Protein AF-0000000073371532 (afdb_homodimer)

Nearest PDB structures (foldseek):
  4cyd-assembly2_A  TM=8.276E-01  e=2.775E-12  Corynebacterium glutamicum
  4ev0-assembly1_A  TM=6.143E-01  e=1.678E-12  Thermus thermophilus HB8
  4qxk-assembly1_A  TM=8.025E-01  e=2.985E-09  Homo sapiens
  5w5b-assembly1_A  TM=6.968E-01  e=8.696E-09  Mycobacterium tuberculosis CDC1551
  7wm2-assembly1_B  TM=7.584E-01  e=8.910E-08  Arabidopsis thaliana

InterPro domains:
  IPR000595 Cyclic nucleotide-binding domain [PF00027] (31-115)
  IPR000595 Cyclic nucleotide-binding domain [PS50042] (9-112)
  IPR014710 RmlC-like jelly roll fold [G3DSA:2.60.120.10] (6-141)
  IPR018490 Cyclic nucleotide-binding domain superfamily [SSF51206] (16-142)

Sequence (374 aa):
MDISLILDHIYQLPEQSKKDLLLTINLITRPKGNIILKAGKVESSIYFIKKGIVRAYIDDDNNDVTFWFGKEGETIISMKSYVENQNGYENIELLEECELYELKTADLERLFNSDIHIANWGRKFAEKELIKTEERLISKLFKNASERYIDLLKNNPELIKRIQLGHIASYLGITQVSLSRIRAELKMDISLILDHIYQLPEQSKKDLLLTINLITRPKGNIILKAGKVESSIYFIKKGIVRAYIDDDNNDVTFWFGKEGETIISMKSYVENQNGYENIELLEECELYELKTADLERLFNSDIHIANWGRKFAEKELIKTEERLISKLFKNASERYIDLLKNNPELIKRIQLGHIASYLGITQVSLSRIRAELK

Solvent-accessible surface area (backbone atoms only — not comparable to full-atom values): 19335 Å² total; per-residue (Å²): 77,58,66,66,55,44,50,43,73,52,35,81,57,59,69,66,59,44,51,58,54,54,72,57,49,42,82,45,75,48,55,53,68,41,63,81,39,53,49,71,36,67,54,63,52,34,33,35,27,30,35,42,38,35,38,32,30,31,85,45,100,86,47,65,42,30,77,47,73,42,41,56,61,34,76,48,69,49,61,45,11,70,70,65,70,32,55,23,73,42,32,30,31,25,76,28,61,25,34,32,38,36,33,46,48,69,60,49,54,55,41,31,75,74,31,47,63,49,10,41,32,51,20,40,42,31,38,52,52,27,50,55,51,46,51,51,38,50,44,66,74,71,42,51,51,66,56,48,49,51,49,41,52,73,75,39,46,66,54,65,76,72,45,58,61,60,57,52,13,27,48,50,71,46,50,51,67,56,46,52,49,52,56,57,66,74,99,78,57,66,68,56,45,48,42,73,51,36,80,57,58,70,66,58,43,51,59,54,52,71,56,50,43,82,47,74,48,54,53,69,40,63,82,39,52,49,70,36,68,54,62,53,35,32,36,27,31,36,42,38,35,38,34,30,32,85,44,100,85,48,65,43,29,76,47,76,39,42,58,63,32,76,49,68,47,62,45,11,72,70,67,71,32,56,22,72,42,30,31,32,25,75,28,60,27,35,31,39,37,34,44,48,68,59,51,53,55,41,32,75,74,32,45,63,49,11,40,32,50,20,40,42,31,39,51,52,30,50,54,49,47,50,51,39,50,44,67,74,72,42,52,51,66,56,50,48,51,49,40,54,72,77,40,48,67,53,64,75,71,45,57,60,61,56,52,13,27,48,51,71,47,50,51,67,57,46,52,49,52,56,56,67,74,99

Radius of gyration: 21.38 Å; Cα contacts (8 Å, |Δi|>4): 687; chains: 2; bounding box: 55×50×41 Å

Foldseek 3Di:
DDPQVLLVVLPDFDPVLSVLQVVQKDKDKDFAFDFPADFQDQDFKKKAWQAAKKWKWADDPVGIATADMDGHSDMGDQCCNLPPVGGGRITMGTRGTTIIIIGGSVSLVVSLVPPVRSVVSVVSVVVVVVVVVVVSVVCVVPHALLRVVVVCCVPPVVCVVRDDLQNSCSNSVHGSVVVVVSVVVVD/DDPQVLLVVLPNFDPVLSVLQVVQKDKDKDFAFDFPADFFDQDFKKKAWQAAKKWKWADDPVGIATADMDGHSDMGDQPCNLPPVGGGRITMGTRGTTIIIIGGSVSLVVSLVPPVRSVVSVVSVVVVVVVVVVVSVVCVVPHALLRVVVVCCVPPVVCVVRDDLQNSCSNSVHGSVVVVVSVVVVD

Structure (mmCIF, N/CA/C/O backbone):
data_AF-0000000073371532-model_v1
#
loop_
_entity.id
_entity.type
_entity.pdbx_description
1 polymer 'Cyclic nucleotide-binding protein'
#
loop_
_atom_site.group_PDB
_atom_site.id
_atom_site.type_symbol
_atom_site.label_atom_id
_atom_site.label_alt_id
_atom_site.label_comp_id
_atom_site.label_asym_id
_atom_site.label_entity_id
_atom_site.label_seq_id
_atom_site.pdbx_PDB_ins_code
_atom_site.Cartn_x
_atom_site.Cartn_y
_atom_site.Cartn_z
_atom_site.occupancy
_atom_site.B_iso_or_equiv
_atom_site.auth_seq_id
_atom_site.auth_comp_id
_atom_site.auth_asym_id
_atom_site.auth_atom_id
_atom_site.pdbx_PDB_model_num
ATOM 1 N N . MET A 1 1 ? -7.191 21.844 6.441 1 93.69 1 MET A N 1
ATOM 2 C CA . MET A 1 1 ? -8.125 21.25 5.5 1 93.69 1 MET A CA 1
ATOM 3 C C . MET A 1 1 ? -9.367 20.734 6.223 1 93.69 1 MET A C 1
ATOM 5 O O . MET A 1 1 ? -9.266 20.125 7.285 1 93.69 1 MET A O 1
ATOM 9 N N . ASP A 1 2 ? -10.477 20.969 5.609 1 97.5 2 ASP A N 1
ATOM 10 C CA . ASP A 1 2 ? -11.75 20.578 6.219 1 97.5 2 ASP A CA 1
ATOM 11 C C . ASP A 1 2 ? -11.961 19.078 6.152 1 97.5 2 ASP A C 1
ATOM 13 O O . ASP A 1 2 ? -11.727 18.453 5.113 1 97.5 2 ASP A O 1
ATOM 17 N N . ILE A 1 3 ? -12.453 18.531 7.301 1 98.12 3 ILE A N 1
ATOM 18 C CA . ILE A 1 3 ? -12.57 17.094 7.43 1 98.12 3 ILE A CA 1
ATOM 19 C C . ILE A 1 3 ? -13.578 16.562 6.402 1 98.12 3 ILE A C 1
ATOM 21 O O . ILE A 1 3 ? -13.383 15.484 5.828 1 98.12 3 ILE A O 1
ATOM 25 N N . SER A 1 4 ? -14.602 17.266 6.148 1 97.62 4 SER A N 1
ATOM 26 C CA . SER A 1 4 ? -15.594 16.844 5.164 1 97.62 4 SER A CA 1
ATOM 27 C C . SER A 1 4 ? -14.969 16.703 3.779 1 97.62 4 SER A C 1
ATOM 29 O O . SER A 1 4 ? -15.266 15.758 3.051 1 97.62 4 SER A O 1
ATOM 31 N N . LEU A 1 5 ? -14.133 17.641 3.49 1 97.56 5 LEU A N 1
ATOM 32 C CA . LEU A 1 5 ? -13.445 17.609 2.205 1 97.56 5 LEU A CA 1
ATOM 33 C C . LEU A 1 5 ? -12.484 16.422 2.129 1 97.56 5 LEU A C 1
ATOM 35 O O . LEU A 1 5 ? -12.391 15.766 1.094 1 97.56 5 LEU A O 1
ATOM 39 N N . ILE A 1 6 ? -11.789 16.156 3.197 1 98.19 6 ILE A N 1
ATOM 40 C CA . ILE A 1 6 ? -10.852 15.031 3.254 1 98.19 6 ILE A CA 1
ATOM 41 C C . ILE A 1 6 ? -11.609 13.727 3.018 1 98.19 6 ILE A C 1
ATOM 43 O O . ILE A 1 6 ? -11.203 12.906 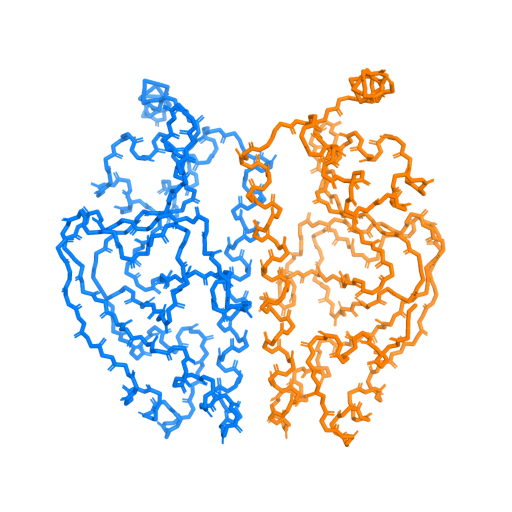2.186 1 98.19 6 ILE A O 1
ATOM 47 N N . LEU A 1 7 ? -12.734 13.555 3.736 1 98.31 7 LEU A N 1
ATOM 48 C CA . LEU A 1 7 ? -13.523 12.336 3.623 1 98.31 7 LEU A CA 1
ATOM 49 C C . LEU A 1 7 ? -14.07 12.172 2.209 1 98.31 7 LEU A C 1
ATOM 51 O O . LEU A 1 7 ? -14.016 11.07 1.644 1 98.31 7 LEU A O 1
ATOM 55 N N . ASP A 1 8 ? -14.492 13.297 1.591 1 97.75 8 ASP A N 1
ATOM 56 C CA . ASP A 1 8 ? -15.102 13.258 0.263 1 97.75 8 ASP A CA 1
ATOM 57 C C . ASP A 1 8 ? -14.055 12.961 -0.808 1 97.75 8 ASP A C 1
ATOM 59 O O . ASP A 1 8 ? -14.367 12.359 -1.838 1 97.75 8 ASP A O 1
ATOM 63 N N . HIS A 1 9 ? -12.836 13.43 -0.566 1 97.19 9 HIS A N 1
ATOM 64 C CA . HIS A 1 9 ? -11.75 13.164 -1.507 1 97.19 9 HIS A CA 1
ATOM 65 C C . HIS A 1 9 ? -11.422 11.68 -1.559 1 97.19 9 HIS A C 1
ATOM 67 O O . HIS A 1 9 ? -10.945 11.18 -2.58 1 97.19 9 HIS A O 1
ATOM 73 N N . ILE A 1 10 ? -11.672 10.977 -0.451 1 97.69 10 ILE A N 1
ATOM 74 C CA . ILE A 1 10 ? -11.438 9.539 -0.402 1 97.69 10 ILE A CA 1
ATOM 75 C C . ILE A 1 10 ? -12.578 8.805 -1.113 1 97.69 10 ILE A C 1
ATOM 77 O O . ILE A 1 10 ? -12.336 8 -2.014 1 97.69 10 ILE A O 1
ATOM 81 N N . TYR A 1 11 ? -13.695 9.148 -0.759 1 97.94 11 TYR A N 1
ATOM 82 C CA . TYR A 1 11 ? -14.898 8.539 -1.306 1 97.94 11 TYR A CA 1
ATOM 83 C C . TYR A 1 11 ? -16.141 9.312 -0.893 1 97.94 11 TYR A C 1
ATOM 85 O O . TYR A 1 11 ? -16.297 9.672 0.277 1 97.94 11 TYR A O 1
ATOM 93 N N . GLN A 1 12 ? -17.031 9.586 -1.824 1 98 12 GLN A N 1
ATOM 94 C CA . GLN A 1 12 ? -18.266 10.32 -1.524 1 98 12 GLN A CA 1
ATOM 95 C C . GLN A 1 12 ? -19.234 9.469 -0.727 1 98 12 GLN A C 1
ATOM 97 O O . GLN A 1 12 ? -19.609 8.375 -1.162 1 98 12 GLN A O 1
ATOM 102 N N . LEU A 1 13 ? -19.656 9.992 0.379 1 98.38 13 LEU A N 1
ATOM 103 C CA . LEU A 1 13 ? -20.578 9.289 1.26 1 98.38 13 LEU A CA 1
ATOM 104 C C . LEU A 1 13 ? -21.969 9.93 1.216 1 98.38 13 LEU A C 1
ATOM 106 O O . LEU A 1 13 ? -22.094 11.148 1.108 1 98.38 13 LEU A O 1
ATOM 110 N N . PRO A 1 14 ? -23.047 9.062 1.334 1 98.31 14 PRO A N 1
ATOM 111 C CA . PRO A 1 14 ? -24.344 9.664 1.635 1 98.31 14 PRO A CA 1
ATOM 112 C C . PRO A 1 14 ? -24.328 10.516 2.904 1 98.31 14 PRO A C 1
ATOM 114 O O . PRO A 1 14 ? -23.516 10.273 3.797 1 98.31 14 PRO A O 1
ATOM 117 N N . GLU A 1 15 ? -25.25 11.445 2.99 1 98.06 15 GLU A N 1
ATOM 118 C CA . GLU A 1 15 ? -25.25 12.438 4.059 1 98.06 15 GLU A CA 1
ATOM 119 C C . GLU A 1 15 ? -25.266 11.773 5.434 1 98.06 15 GLU A C 1
ATOM 121 O O . GLU A 1 15 ? -24.5 12.141 6.316 1 98.06 15 GLU A O 1
ATOM 126 N N . GLN A 1 16 ? -26.078 10.797 5.633 1 98.38 16 GLN A N 1
ATOM 127 C CA . GLN A 1 16 ? -26.203 10.156 6.938 1 98.38 16 GLN A CA 1
ATOM 128 C C . GLN A 1 16 ? -24.938 9.398 7.301 1 98.38 16 GLN A C 1
ATOM 130 O O . GLN A 1 16 ? -24.469 9.461 8.445 1 98.38 16 GLN A O 1
ATOM 135 N N . SER A 1 17 ? -24.422 8.664 6.375 1 98.62 17 SER A N 1
ATOM 136 C CA . SER A 1 17 ? -23.188 7.941 6.609 1 98.62 17 SER A CA 1
ATOM 137 C C . SER A 1 17 ? -22.062 8.891 7 1 98.62 17 SER A C 1
ATOM 139 O O . SER A 1 17 ? -21.297 8.609 7.926 1 98.62 17 SER A O 1
ATOM 141 N N . LYS A 1 18 ? -22 9.969 6.258 1 98.44 18 LYS A N 1
ATOM 142 C CA . LYS A 1 18 ? -20.984 10.969 6.543 1 98.44 18 LYS A CA 1
ATOM 143 C C . LYS A 1 18 ? -21.141 11.539 7.945 1 98.44 18 LYS A C 1
ATOM 145 O O . LYS A 1 18 ? -20.172 11.688 8.688 1 98.44 18 LYS A O 1
ATOM 150 N N . LYS A 1 19 ? -22.312 11.883 8.258 1 98.19 19 LYS A N 1
ATOM 151 C CA . LYS A 1 19 ? -22.609 12.398 9.586 1 98.19 19 LYS A CA 1
ATOM 152 C C . LYS A 1 19 ? -22.188 11.414 10.672 1 98.19 19 LYS A C 1
ATOM 154 O O . LYS A 1 19 ? -21.562 11.797 11.664 1 98.19 19 LYS A O 1
ATOM 159 N N . ASP A 1 20 ? -22.516 10.125 10.5 1 98.12 20 ASP A N 1
ATOM 160 C CA . ASP A 1 20 ? -22.156 9.086 11.461 1 98.12 20 ASP A CA 1
ATOM 161 C C . ASP A 1 20 ? -20.641 8.984 11.617 1 98.12 20 ASP A C 1
ATOM 163 O O . ASP A 1 20 ? -20.125 8.812 12.727 1 98.12 20 ASP A O 1
ATOM 167 N N . LEU A 1 21 ? -19.938 9.078 10.508 1 98.12 21 LEU A N 1
ATOM 168 C CA . LEU A 1 21 ? -18.484 9.039 10.547 1 98.12 21 LEU A CA 1
ATOM 169 C C . LEU A 1 21 ? -17.922 10.266 11.258 1 98.12 21 LEU A C 1
ATOM 171 O O . LEU A 1 21 ? -17.031 10.141 12.094 1 98.12 21 LEU A O 1
ATOM 175 N N . LEU A 1 22 ? -18.484 11.414 10.992 1 98.31 22 LEU A N 1
ATOM 176 C CA . LEU A 1 22 ? -18.016 12.672 11.57 1 98.31 22 LEU A CA 1
ATOM 177 C C . LEU A 1 22 ? -18.172 12.672 13.086 1 98.31 22 LEU A C 1
ATOM 179 O O . LEU A 1 22 ? -17.359 13.258 13.805 1 98.31 22 LEU A O 1
ATOM 183 N N . LEU A 1 23 ? -19.141 11.938 13.57 1 97.56 23 LEU A N 1
ATOM 184 C CA . LEU A 1 23 ? -19.422 11.867 15 1 97.56 23 LEU A CA 1
ATOM 185 C C . LEU A 1 23 ? -18.312 11.148 15.742 1 97.56 23 LEU A C 1
ATOM 187 O O . LEU A 1 23 ? -18.172 11.281 16.953 1 97.56 23 LEU A O 1
ATOM 191 N N . THR A 1 24 ? -17.5 10.375 15.039 1 97.56 24 THR A N 1
ATOM 192 C CA . THR A 1 24 ? -16.438 9.602 15.672 1 97.56 24 THR A CA 1
ATOM 193 C C . THR A 1 24 ? -15.117 10.352 15.609 1 97.56 24 THR A C 1
ATOM 195 O O . THR A 1 24 ? -14.094 9.844 16.078 1 97.56 24 THR A O 1
ATOM 198 N N . ILE A 1 25 ? -15.062 11.5 15.023 1 98.31 25 ILE A N 1
ATOM 199 C CA . ILE A 1 25 ? -13.82 12.227 14.758 1 98.31 25 ILE A CA 1
ATOM 200 C C . ILE A 1 25 ? -13.648 13.344 15.781 1 98.31 25 ILE A C 1
ATOM 202 O O . ILE A 1 25 ? -14.57 14.133 16.016 1 98.31 25 ILE A O 1
ATOM 206 N N . ASN A 1 26 ? -12.516 13.398 16.375 1 98.31 26 ASN A N 1
ATOM 207 C CA . ASN A 1 26 ? -12.172 14.453 17.328 1 98.31 26 ASN A CA 1
ATOM 208 C C . ASN A 1 26 ? -11.031 15.328 16.812 1 98.31 26 ASN A C 1
ATOM 210 O O . ASN A 1 26 ? -10.07 14.82 16.234 1 98.31 26 ASN A O 1
ATOM 214 N N . LEU A 1 27 ? -11.227 16.625 17.031 1 98.62 27 LEU A N 1
ATOM 215 C CA . LEU A 1 27 ? -10.148 17.562 16.688 1 98.62 27 LEU A CA 1
ATOM 216 C C . LEU A 1 27 ? -9.188 17.734 17.844 1 98.62 27 LEU A C 1
ATOM 218 O O . LEU A 1 27 ? -9.602 18.047 18.969 1 98.62 27 LEU A O 1
ATOM 222 N N . ILE A 1 28 ? -7.895 17.469 17.594 1 98.69 28 ILE A N 1
ATOM 223 C CA . ILE A 1 28 ? -6.902 17.641 18.656 1 98.69 28 ILE A CA 1
ATOM 224 C C . ILE A 1 28 ? -5.758 18.516 18.156 1 98.69 28 ILE A C 1
ATOM 226 O O . ILE A 1 28 ? -5.551 18.641 16.938 1 98.69 28 ILE A O 1
ATOM 230 N N . THR A 1 29 ? -5.066 19.125 19.047 1 98.75 29 THR A N 1
ATOM 231 C CA . THR A 1 29 ? -3.875 19.906 18.75 1 98.75 29 THR A CA 1
ATOM 232 C C . THR A 1 29 ? -2.66 19.344 19.484 1 98.75 29 THR A C 1
ATOM 234 O O . THR A 1 29 ? -2.756 18.969 20.656 1 98.75 29 THR A O 1
ATOM 237 N N . ARG A 1 30 ? -1.539 19.188 18.781 1 98.62 30 ARG A N 1
ATOM 238 C CA . ARG A 1 30 ? -0.281 18.703 19.344 1 98.62 30 ARG A CA 1
ATOM 239 C C . ARG A 1 30 ? 0.879 19.609 18.938 1 98.62 30 ARG A C 1
ATOM 241 O O . ARG A 1 30 ? 0.88 20.172 17.844 1 98.62 30 ARG A O 1
ATOM 248 N N . PRO A 1 31 ? 1.848 19.797 19.781 1 98.62 31 PRO A N 1
ATOM 249 C CA . PRO A 1 31 ? 2.938 20.734 19.5 1 98.62 31 PRO A CA 1
ATOM 250 C C . PRO A 1 31 ? 3.98 20.156 18.547 1 98.62 31 PRO A C 1
ATOM 252 O O . PRO A 1 31 ? 4.078 18.938 18.375 1 98.62 31 PRO A O 1
ATOM 255 N N . LYS A 1 32 ? 4.73 21.094 18 1 98.31 32 LYS A N 1
ATOM 256 C CA . LYS A 1 32 ? 5.914 20.734 17.219 1 98.31 32 LYS A CA 1
ATOM 257 C C . LYS A 1 32 ? 6.84 19.812 18.016 1 98.31 32 LYS A C 1
ATOM 259 O O . LYS A 1 32 ? 7.066 20.031 19.219 1 98.31 32 LYS A O 1
ATOM 264 N N . GLY A 1 33 ? 7.305 18.781 17.328 1 97.88 33 GLY A N 1
ATOM 265 C CA . GLY A 1 33 ? 8.266 17.891 17.969 1 97.88 33 GLY A CA 1
ATOM 266 C C . GLY A 1 33 ? 7.621 16.656 18.578 1 97.88 33 GLY A C 1
ATOM 267 O O . GLY A 1 33 ? 8.305 15.68 18.875 1 97.88 33 GLY A O 1
ATOM 268 N N . ASN A 1 34 ? 6.352 16.734 18.75 1 98.38 34 ASN A N 1
ATOM 269 C CA . ASN A 1 34 ? 5.633 15.578 19.281 1 98.38 34 ASN A CA 1
ATOM 270 C C . ASN A 1 34 ? 5.754 14.367 18.344 1 98.38 34 ASN A C 1
ATOM 272 O O . ASN A 1 34 ? 5.648 14.5 17.125 1 98.38 34 ASN A O 1
ATOM 276 N N . ILE A 1 35 ? 6.043 13.18 18.922 1 98.19 35 ILE A N 1
ATOM 277 C CA . ILE A 1 35 ? 5.98 11.922 18.203 1 98.19 35 ILE A CA 1
ATOM 278 C C . ILE A 1 35 ? 4.582 11.32 18.328 1 98.19 35 ILE A C 1
ATOM 280 O O . ILE A 1 35 ? 4.254 10.703 19.344 1 98.19 35 ILE A O 1
ATOM 284 N N . ILE A 1 36 ? 3.809 11.453 17.359 1 98.25 36 ILE A N 1
ATOM 285 C CA . ILE A 1 36 ? 2.396 11.094 17.438 1 98.25 36 ILE A CA 1
ATOM 286 C C . ILE A 1 36 ? 2.238 9.586 17.266 1 98.25 36 ILE A C 1
ATOM 288 O O . ILE A 1 36 ? 1.283 9 17.781 1 98.25 36 ILE A O 1
ATOM 292 N N . LEU A 1 37 ? 3.062 8.969 16.516 1 97.75 37 LEU A N 1
ATOM 293 C CA . LEU A 1 37 ? 3.219 7.523 16.438 1 97.75 37 LEU A CA 1
ATOM 294 C C . LEU A 1 37 ? 4.648 7.113 16.781 1 97.75 37 LEU A C 1
ATOM 296 O O . LEU A 1 37 ? 5.602 7.664 16.219 1 97.75 37 LEU A O 1
ATOM 300 N N . LYS A 1 38 ? 4.793 6.176 17.672 1 96.38 38 LYS A N 1
ATOM 301 C CA . LYS A 1 38 ? 6.109 5.711 18.094 1 96.38 38 LYS A CA 1
ATOM 302 C C . LYS A 1 38 ? 6.363 4.277 17.641 1 96.38 38 LYS A C 1
ATOM 304 O O . LYS A 1 38 ? 5.508 3.406 17.812 1 96.38 38 LYS A O 1
ATOM 309 N N . ALA A 1 39 ? 7.523 4.082 17.062 1 94.56 39 ALA A N 1
ATOM 310 C CA . ALA A 1 39 ? 7.926 2.736 16.672 1 94.56 39 ALA A CA 1
ATOM 311 C C . ALA A 1 39 ? 7.879 1.776 17.859 1 94.56 39 ALA A C 1
ATOM 313 O O . ALA A 1 39 ? 8.227 2.148 18.984 1 94.56 39 ALA A O 1
ATOM 314 N N . GLY A 1 40 ? 7.406 0.542 17.547 1 95.44 40 GLY A N 1
ATOM 315 C CA . GLY A 1 40 ? 7.398 -0.485 18.578 1 95.44 40 GLY A CA 1
ATOM 316 C C . GLY A 1 40 ? 6.145 -0.465 19.422 1 95.44 40 GLY A C 1
ATOM 317 O O . GLY A 1 40 ? 6.062 -1.162 20.438 1 95.44 40 GLY A O 1
ATOM 318 N N . LYS A 1 41 ? 5.211 0.319 19.062 1 96.38 41 LYS A N 1
ATOM 319 C CA . LYS A 1 41 ? 3.938 0.375 19.781 1 96.38 41 LYS A CA 1
ATOM 320 C C . LYS A 1 41 ? 2.77 0.105 18.828 1 96.38 41 LYS A C 1
ATOM 322 O O . LYS A 1 41 ? 2.877 0.328 17.625 1 96.38 41 LYS A O 1
ATOM 327 N N . VAL A 1 42 ? 1.69 -0.421 19.406 1 97.44 42 VAL A N 1
ATOM 328 C CA . VAL A 1 42 ? 0.448 -0.575 18.656 1 97.44 42 VAL A CA 1
ATOM 329 C C . VAL A 1 42 ? -0.375 0.708 18.75 1 97.44 42 VAL A C 1
ATOM 331 O O . VAL A 1 42 ? -0.608 1.224 19.844 1 97.44 42 VAL A O 1
ATOM 334 N N . GLU A 1 43 ? -0.741 1.204 17.641 1 96.81 43 GLU A N 1
ATOM 335 C CA . GLU A 1 43 ? -1.528 2.432 17.578 1 96.81 43 GLU A CA 1
ATOM 336 C C . GLU A 1 43 ? -3.012 2.129 17.391 1 96.81 43 GLU A C 1
ATOM 338 O O . GLU A 1 43 ? -3.377 1.233 16.625 1 96.81 43 GLU A O 1
ATOM 343 N N . SER A 1 44 ? -3.855 2.873 18.047 1 96.69 44 SER A N 1
ATOM 344 C CA . SER A 1 44 ? -5.285 2.586 18.016 1 96.69 44 SER A CA 1
ATOM 345 C C . SER A 1 44 ? -6.055 3.688 17.281 1 96.69 44 SER A C 1
ATOM 347 O O . SER A 1 44 ? -7.281 3.633 17.188 1 96.69 44 SER A O 1
ATOM 349 N N . SER A 1 45 ? -5.312 4.691 16.781 1 97.75 45 SER A N 1
ATOM 350 C CA . SER A 1 45 ? -5.953 5.801 16.094 1 97.75 45 SER A CA 1
ATOM 351 C C . SER A 1 45 ? -5.309 6.039 14.727 1 97.75 45 SER A C 1
ATOM 353 O O . SER A 1 45 ? -4.141 5.707 14.516 1 97.75 45 SER A O 1
ATOM 355 N N . ILE A 1 46 ? -6.09 6.562 13.898 1 98.12 46 ILE A N 1
ATOM 356 C CA . ILE A 1 46 ? -5.566 7.203 12.703 1 98.12 46 ILE A CA 1
ATOM 357 C C . ILE A 1 46 ? -5.852 8.703 12.75 1 98.12 46 ILE A C 1
ATOM 359 O O . ILE A 1 46 ? -6.73 9.148 13.492 1 98.12 46 ILE A O 1
ATOM 363 N N . TYR A 1 47 ? -5.082 9.469 11.984 1 98.75 47 TYR A N 1
ATOM 364 C CA . TYR A 1 47 ? -5.258 10.914 11.984 1 98.75 47 TYR A CA 1
ATOM 365 C C . TYR A 1 47 ? -5.309 11.461 10.562 1 98.75 47 TYR A C 1
ATOM 367 O O . TYR A 1 47 ? -4.652 10.93 9.664 1 98.75 47 TYR A O 1
ATOM 375 N N . PHE A 1 48 ? -6.098 12.469 10.398 1 98.81 48 PHE A N 1
ATOM 376 C CA . PHE A 1 48 ? -6.016 13.328 9.219 1 98.81 48 PHE A CA 1
ATOM 377 C C . PHE A 1 48 ? -5.453 14.695 9.594 1 98.81 48 PHE A C 1
ATOM 379 O O . PHE A 1 48 ? -5.805 15.258 10.633 1 98.81 48 PHE A O 1
ATOM 386 N N . ILE A 1 49 ? -4.602 15.203 8.75 1 98.81 49 ILE A N 1
ATOM 387 C CA . ILE A 1 49 ? -3.936 16.469 9.062 1 98.81 49 ILE A CA 1
ATOM 388 C C . ILE A 1 49 ? -4.816 17.641 8.633 1 98.81 49 ILE A C 1
ATOM 390 O O . ILE A 1 49 ? -5.035 17.859 7.441 1 98.81 49 ILE A O 1
ATOM 394 N N . LYS A 1 50 ? -5.352 18.328 9.586 1 98.81 50 LYS A N 1
ATOM 395 C CA . LYS A 1 50 ? -6.055 19.578 9.305 1 98.81 50 LYS A CA 1
ATOM 396 C C . LYS A 1 50 ? -5.07 20.703 8.992 1 98.81 50 LYS A C 1
ATOM 398 O O . LYS A 1 50 ? -5.242 21.422 8.016 1 98.81 50 LYS A O 1
ATOM 403 N N . LYS A 1 51 ? -4.066 20.781 9.82 1 98.62 51 LYS A N 1
ATOM 404 C CA . LYS A 1 51 ? -3.016 21.797 9.719 1 98.62 51 LYS A CA 1
ATOM 405 C C . LYS A 1 51 ? -1.687 21.266 10.242 1 98.62 51 LYS A C 1
ATOM 407 O O . LYS A 1 51 ? -1.636 20.672 11.328 1 98.62 51 LYS A O 1
ATOM 412 N N . GLY A 1 52 ? -0.661 21.516 9.438 1 98.12 52 GLY A N 1
ATOM 413 C CA . GLY A 1 52 ? 0.675 21.156 9.883 1 98.12 52 GLY A CA 1
ATOM 414 C C . GLY A 1 52 ? 1.383 20.203 8.938 1 98.12 52 GLY A C 1
ATOM 415 O O . GLY A 1 52 ? 0.853 19.875 7.875 1 98.12 52 GLY A O 1
ATOM 416 N N . ILE A 1 53 ? 2.646 19.812 9.273 1 98.19 53 ILE A N 1
ATOM 417 C CA . ILE A 1 53 ? 3.5 18.906 8.508 1 98.19 53 ILE A CA 1
ATOM 418 C C . ILE A 1 53 ? 4.086 17.844 9.43 1 98.19 53 ILE A C 1
ATOM 420 O O . ILE A 1 53 ? 4.461 18.141 10.57 1 98.19 53 ILE A O 1
ATOM 424 N N . VAL A 1 54 ? 4.133 16.672 8.906 1 98.38 54 VAL A N 1
ATOM 425 C CA . VAL A 1 54 ? 4.691 15.578 9.695 1 98.38 54 VAL A CA 1
ATOM 426 C C . VAL A 1 54 ? 5.77 14.859 8.898 1 98.38 54 VAL A C 1
ATOM 428 O O . VAL A 1 54 ? 5.855 15.008 7.676 1 98.38 54 VAL A O 1
ATOM 431 N N . ARG A 1 55 ? 6.57 14.133 9.641 1 97.5 55 ARG A N 1
ATOM 432 C CA . ARG A 1 55 ? 7.641 13.32 9.078 1 97.5 55 ARG A CA 1
ATOM 433 C C . ARG A 1 55 ? 7.594 11.898 9.625 1 97.5 55 ARG A C 1
ATOM 435 O O . ARG A 1 55 ? 7.461 11.703 10.836 1 97.5 55 ARG A O 1
ATOM 442 N N . ALA A 1 56 ? 7.617 10.93 8.734 1 96.94 56 ALA A N 1
ATOM 443 C CA . ALA A 1 56 ? 7.777 9.539 9.133 1 96.94 56 ALA A CA 1
ATOM 444 C C . ALA A 1 56 ? 9.219 9.07 8.938 1 96.94 56 ALA A C 1
ATOM 446 O O . ALA A 1 56 ? 9.805 9.281 7.871 1 96.94 56 ALA A O 1
ATOM 447 N N . TYR A 1 57 ? 9.781 8.5 9.969 1 95.12 57 TYR A N 1
ATOM 448 C CA . TYR A 1 57 ? 11.164 8.031 9.867 1 95.12 57 TYR A CA 1
ATOM 449 C C . TYR A 1 57 ? 11.375 6.773 10.695 1 95.12 57 TYR A C 1
ATOM 451 O O . TYR A 1 57 ? 10.57 6.453 11.57 1 95.12 57 TYR A O 1
ATOM 459 N N . ILE A 1 58 ? 12.359 6.066 10.305 1 91.69 58 ILE A N 1
ATOM 460 C CA . ILE A 1 58 ? 12.797 4.879 11.031 1 91.69 58 ILE A CA 1
ATOM 461 C C . ILE A 1 58 ? 14.211 5.094 11.562 1 91.69 58 ILE A C 1
ATOM 463 O O . ILE A 1 58 ? 15.07 5.633 10.859 1 91.69 58 ILE A O 1
ATOM 467 N N . ASP A 1 59 ? 14.359 4.656 12.797 1 86.94 59 ASP A N 1
ATOM 468 C CA . ASP A 1 59 ? 15.695 4.762 13.383 1 86.94 59 ASP A CA 1
ATOM 469 C C . ASP A 1 59 ? 16.625 3.686 12.82 1 86.94 59 ASP A C 1
ATOM 471 O O . ASP A 1 59 ? 16.219 2.531 12.672 1 86.94 59 ASP A O 1
ATOM 475 N N . ASP A 1 60 ? 17.688 4.184 12.312 1 76.25 60 ASP A N 1
ATOM 476 C CA . ASP A 1 60 ? 18.734 3.256 11.891 1 76.25 60 ASP A CA 1
ATOM 477 C C . ASP A 1 60 ? 20.016 3.465 12.711 1 76.25 60 ASP A C 1
ATOM 479 O O . ASP A 1 60 ? 20.125 4.434 13.469 1 76.25 60 ASP A O 1
ATOM 483 N N . ASP A 1 61 ? 20.875 2.428 12.812 1 67.62 61 ASP A N 1
ATOM 484 C CA . ASP A 1 61 ? 22.094 2.434 13.617 1 67.62 61 ASP A CA 1
ATOM 485 C C . ASP A 1 61 ? 22.797 3.783 13.531 1 67.62 61 ASP A C 1
ATOM 487 O O . ASP A 1 61 ? 23.328 4.277 14.531 1 67.62 61 ASP A O 1
ATOM 491 N N . ASN A 1 62 ? 22.812 4.344 12.453 1 65.31 62 ASN A N 1
ATOM 492 C CA . ASN A 1 62 ? 23.672 5.523 12.32 1 65.31 62 ASN A CA 1
ATOM 493 C C . ASN A 1 62 ? 22.844 6.793 12.148 1 65.31 62 ASN A C 1
ATOM 495 O O . ASN A 1 62 ? 23.297 7.887 12.484 1 65.31 62 ASN A O 1
ATOM 499 N N . ASN A 1 63 ? 21.703 6.66 11.586 1 78.62 63 ASN A N 1
ATOM 500 C CA . ASN A 1 63 ? 20.891 7.832 11.281 1 78.62 63 ASN A CA 1
ATOM 501 C C . ASN A 1 63 ? 19.422 7.457 11.078 1 78.62 63 ASN A C 1
ATOM 503 O O . ASN A 1 63 ? 19.078 6.277 11 1 78.62 63 ASN A O 1
ATOM 507 N N . ASP A 1 64 ? 18.578 8.484 11.234 1 87.31 64 ASP A N 1
ATOM 508 C CA . ASP A 1 64 ? 17.188 8.219 10.914 1 87.31 64 ASP A CA 1
ATOM 509 C C . ASP A 1 64 ? 16.938 8.375 9.414 1 87.31 64 ASP A C 1
ATOM 511 O O . ASP A 1 64 ? 17.609 9.156 8.742 1 87.31 64 ASP A O 1
ATOM 515 N N . VAL A 1 65 ? 16.156 7.535 8.898 1 91.62 65 VAL A N 1
ATOM 516 C CA . VAL A 1 65 ? 15.789 7.566 7.484 1 91.62 65 VAL A CA 1
ATOM 517 C C . VAL A 1 65 ? 14.344 8.023 7.336 1 91.62 65 VAL A C 1
ATOM 519 O O . VAL A 1 65 ? 13.414 7.312 7.734 1 91.62 65 VAL A O 1
ATOM 522 N N . THR A 1 66 ? 14.188 9.234 6.789 1 94.75 66 THR A N 1
ATOM 523 C CA . THR A 1 66 ? 12.852 9.727 6.465 1 94.75 66 THR A CA 1
ATOM 524 C C . THR A 1 66 ? 12.328 9.07 5.191 1 94.75 66 THR A C 1
ATOM 526 O O . THR A 1 66 ? 13.023 9.023 4.176 1 94.75 66 THR A O 1
ATOM 529 N N . PHE A 1 67 ? 11.086 8.57 5.262 1 92.44 67 PHE A N 1
ATOM 530 C CA . PHE A 1 67 ? 10.617 7.914 4.043 1 92.44 67 PHE A CA 1
ATOM 531 C C . PHE A 1 67 ? 9.281 8.492 3.598 1 92.44 67 PHE A C 1
ATOM 533 O O . PHE A 1 67 ? 8.773 8.141 2.531 1 92.44 67 PHE A O 1
ATOM 540 N N . TRP A 1 68 ? 8.766 9.422 4.352 1 93.25 68 TRP A N 1
ATOM 541 C CA . TRP A 1 68 ? 7.523 10.062 3.926 1 93.25 68 TRP A CA 1
ATOM 542 C C . TRP A 1 68 ? 7.285 11.352 4.703 1 93.25 68 TRP A C 1
ATOM 544 O O . TRP A 1 68 ? 7.672 11.461 5.871 1 93.25 68 TRP A O 1
ATOM 554 N N . PHE A 1 69 ? 6.73 12.344 4.023 1 96.56 69 PHE A N 1
ATOM 555 C CA . PHE A 1 69 ? 6.195 13.555 4.645 1 96.56 69 PHE A CA 1
ATOM 556 C C . PHE A 1 69 ? 4.691 13.648 4.434 1 96.56 69 PHE A C 1
ATOM 558 O O . PHE A 1 69 ? 4.172 13.188 3.414 1 96.56 69 PHE A O 1
ATOM 565 N N . GLY A 1 70 ? 4.039 14.227 5.379 1 96.75 70 GLY A N 1
ATOM 566 C CA . GLY A 1 70 ? 2.611 14.484 5.258 1 96.75 70 GLY A CA 1
ATOM 567 C C . GLY A 1 70 ? 2.246 15.93 5.516 1 96.75 70 GLY A C 1
ATOM 568 O O . GLY A 1 70 ? 2.816 16.578 6.398 1 96.75 70 GLY A O 1
ATOM 569 N N . LYS A 1 71 ? 1.376 16.422 4.688 1 97.5 71 LYS A N 1
ATOM 570 C CA . LYS A 1 71 ? 0.832 17.766 4.848 1 97.5 71 LYS A CA 1
ATOM 571 C C . LYS A 1 71 ? -0.691 17.734 4.934 1 97.5 71 LYS A C 1
ATOM 573 O O . LYS A 1 71 ? -1.294 16.656 4.992 1 97.5 71 LYS A O 1
ATOM 578 N N . GLU A 1 72 ? -1.272 18.906 4.996 1 98 72 GLU A N 1
ATOM 579 C CA . GLU A 1 72 ? -2.719 19.047 5.148 1 98 72 GLU A CA 1
ATOM 580 C C . GLU A 1 72 ? -3.461 18.172 4.137 1 98 72 GLU A C 1
ATOM 582 O O . GLU A 1 72 ? -3.139 18.172 2.947 1 98 72 GLU A O 1
ATOM 587 N N . GLY A 1 73 ? -4.414 17.344 4.645 1 97.25 73 GLY A N 1
ATOM 588 C CA . GLY A 1 73 ? -5.215 16.484 3.797 1 97.25 73 GLY A CA 1
ATOM 589 C C . GLY A 1 73 ? -4.719 15.047 3.775 1 97.25 73 GLY A C 1
ATOM 590 O O . GLY A 1 73 ? -5.449 14.141 3.375 1 97.25 73 GLY A O 1
ATOM 591 N N . GLU A 1 74 ? -3.523 14.867 4.242 1 97.19 74 GLU A N 1
ATOM 592 C CA . GLU A 1 74 ? -2.949 13.523 4.234 1 97.19 74 GLU A CA 1
ATOM 593 C C . GLU A 1 74 ? -3.238 12.797 5.547 1 97.19 74 GLU A C 1
ATOM 595 O O . GLU A 1 74 ? -3.734 13.398 6.5 1 97.19 74 GLU A O 1
ATOM 600 N N . THR A 1 75 ? -2.955 11.508 5.52 1 98 75 THR A N 1
ATOM 601 C CA . THR A 1 75 ? -3.314 10.641 6.637 1 98 75 THR A CA 1
ATOM 602 C C . THR A 1 75 ? -2.068 10.195 7.395 1 98 75 THR A C 1
ATOM 604 O O . THR A 1 75 ? -1.044 9.883 6.789 1 98 75 THR A O 1
ATOM 607 N N . ILE A 1 76 ? -2.164 10.242 8.734 1 98.38 76 ILE A N 1
ATOM 608 C CA . ILE A 1 76 ? -1.18 9.633 9.625 1 98.38 76 ILE A CA 1
ATOM 609 C C . ILE A 1 76 ? -1.696 8.281 10.117 1 98.38 76 ILE A C 1
ATOM 611 O O . ILE A 1 76 ? -2.682 8.227 10.859 1 98.38 76 ILE A O 1
ATOM 615 N N . ILE A 1 77 ? -0.983 7.262 9.758 1 97.44 77 ILE A N 1
ATOM 616 C CA . ILE A 1 77 ? -1.5 5.934 10.07 1 97.44 77 ILE A CA 1
ATOM 617 C C . ILE A 1 77 ? -0.344 4.941 10.18 1 97.44 77 ILE A C 1
ATOM 619 O O . ILE A 1 77 ? 0.603 4.996 9.391 1 97.44 77 ILE A O 1
ATOM 623 N N . SER A 1 78 ? -0.358 4.148 11.273 1 96.69 78 SER A N 1
ATOM 624 C CA . SER A 1 78 ? 0.441 2.928 11.297 1 96.69 78 SER A CA 1
ATOM 625 C C . SER A 1 78 ? -0.287 1.775 10.609 1 96.69 78 SER A C 1
ATOM 627 O O . SER A 1 78 ? -1.189 1.171 11.195 1 96.69 78 SER A O 1
ATOM 629 N N . MET A 1 79 ? 0.114 1.511 9.43 1 95.12 79 MET A N 1
ATOM 630 C CA . MET A 1 79 ? -0.594 0.486 8.672 1 95.12 79 MET A CA 1
ATOM 631 C C . MET A 1 79 ? -0.502 -0.869 9.359 1 95.12 79 MET A C 1
ATOM 633 O O . MET A 1 79 ? -1.46 -1.645 9.344 1 95.12 79 MET A O 1
ATOM 637 N N . LYS A 1 80 ? 0.669 -1.145 9.969 1 96.06 80 LYS A N 1
ATOM 638 C CA . LYS A 1 80 ? 0.835 -2.412 10.672 1 96.06 80 LYS A CA 1
ATOM 639 C C . LYS A 1 80 ? -0.122 -2.514 11.852 1 96.06 80 LYS A C 1
ATOM 641 O O . LYS A 1 80 ? -0.722 -3.564 12.086 1 96.06 80 LYS A O 1
ATOM 646 N N . SER A 1 81 ? -0.24 -1.456 12.602 1 96.94 81 SER A N 1
ATOM 647 C CA . SER A 1 81 ? -1.2 -1.429 13.703 1 96.94 81 SER A CA 1
ATOM 648 C C . SER A 1 81 ? -2.633 -1.509 13.188 1 96.94 81 SER A C 1
ATOM 650 O O . SER A 1 81 ? -3.428 -2.316 13.672 1 96.94 81 SER A O 1
ATOM 652 N N . TYR A 1 82 ? -2.938 -0.699 12.188 1 96.94 82 TYR A N 1
ATOM 653 C CA . TYR A 1 82 ? -4.285 -0.542 11.656 1 96.94 82 TYR A CA 1
ATOM 654 C C . TYR A 1 82 ? -4.785 -1.842 11.031 1 96.94 82 TYR A C 1
ATOM 656 O O . TYR A 1 82 ? -5.941 -2.227 11.227 1 96.94 82 TYR A O 1
ATOM 664 N N . VAL A 1 83 ? -3.9 -2.545 10.344 1 96.31 83 VAL A N 1
ATOM 665 C CA . VAL A 1 83 ? -4.32 -3.707 9.562 1 96.31 83 VAL A CA 1
ATOM 666 C C . VAL A 1 83 ? -4.156 -4.973 10.398 1 96.31 83 VAL A C 1
ATOM 668 O O . VAL A 1 83 ? -5.016 -5.859 10.375 1 96.31 83 VAL A O 1
ATOM 671 N N . GLU A 1 84 ? -3.072 -5.055 11.195 1 95.56 84 GLU A N 1
ATOM 672 C CA . GLU A 1 84 ? -2.715 -6.336 11.797 1 95.56 84 GLU A CA 1
ATOM 673 C C . GLU A 1 84 ? -2.709 -6.25 13.32 1 95.56 84 GLU A C 1
ATOM 675 O O . GLU A 1 84 ? -2.443 -7.242 14 1 95.56 84 GLU A O 1
ATOM 680 N N . ASN A 1 85 ? -2.998 -5.086 13.891 1 96.12 85 ASN A N 1
ATOM 681 C CA . ASN A 1 85 ? -2.914 -4.883 15.336 1 96.12 85 ASN A CA 1
ATOM 682 C C . ASN A 1 85 ? -1.543 -5.277 15.875 1 96.12 85 ASN A C 1
ATOM 684 O O . ASN A 1 85 ? -1.447 -5.992 16.875 1 96.12 85 ASN A O 1
ATOM 688 N N . GLN A 1 86 ? -0.486 -4.883 15.188 1 96.81 86 GLN A N 1
ATOM 689 C CA . GLN A 1 86 ? 0.895 -5.168 15.57 1 96.81 86 GLN A CA 1
ATOM 690 C C . GLN A 1 86 ? 1.698 -3.879 15.727 1 96.81 86 GLN A C 1
ATOM 692 O O . GLN A 1 86 ? 1.235 -2.801 15.352 1 96.81 86 GLN A O 1
ATOM 697 N N . ASN A 1 87 ? 2.898 -4.004 16.266 1 96.62 87 ASN A N 1
ATOM 698 C CA . ASN A 1 87 ? 3.795 -2.867 16.453 1 96.62 87 ASN A CA 1
ATOM 699 C C . ASN A 1 87 ? 4.188 -2.238 15.109 1 96.62 87 ASN A C 1
ATOM 701 O O . ASN A 1 87 ? 4.527 -2.945 14.164 1 96.62 87 ASN A O 1
ATOM 705 N N . GLY A 1 88 ? 4.027 -0.939 15.086 1 93.56 88 GLY A N 1
ATOM 706 C CA . GLY A 1 88 ? 4.594 -0.245 13.945 1 93.56 88 GLY A CA 1
ATOM 707 C C . GLY A 1 88 ? 6.109 -0.185 13.969 1 93.56 88 GLY A C 1
ATOM 708 O O . GLY A 1 88 ? 6.73 -0.495 14.992 1 93.56 88 GLY A O 1
ATOM 709 N N . TYR A 1 89 ? 6.715 0.171 12.906 1 90.44 89 TYR A N 1
ATOM 710 C CA . TYR A 1 89 ? 8.172 0.255 12.812 1 90.44 89 TYR A CA 1
ATOM 711 C C . TYR A 1 89 ? 8.625 1.705 12.688 1 90.44 89 TYR A C 1
ATOM 713 O O . TYR A 1 89 ? 9.82 1.993 12.758 1 90.44 89 TYR A O 1
ATOM 721 N N . GLU A 1 90 ? 7.648 2.625 12.492 1 93.62 90 GLU A N 1
ATOM 722 C CA . GLU A 1 90 ? 8.039 3.998 12.18 1 93.62 90 GLU A CA 1
ATOM 723 C C . GLU A 1 90 ? 7.699 4.941 13.328 1 93.62 90 GLU A C 1
ATOM 725 O O . GLU A 1 90 ? 6.809 4.656 14.133 1 93.62 90 GLU A O 1
ATOM 730 N N . ASN A 1 91 ? 8.461 5.965 13.383 1 96.25 91 ASN A N 1
ATOM 731 C CA . ASN A 1 91 ? 8.102 7.156 14.141 1 96.25 91 ASN A CA 1
ATOM 732 C C . ASN A 1 91 ? 7.488 8.227 13.25 1 96.25 91 ASN A C 1
ATOM 734 O O . ASN A 1 91 ? 7.945 8.445 12.125 1 96.25 91 ASN A O 1
ATOM 738 N N . ILE A 1 92 ? 6.453 8.836 13.734 1 98.19 92 ILE A N 1
ATOM 739 C CA . ILE A 1 92 ? 5.922 9.992 13.023 1 98.19 92 ILE A CA 1
ATOM 740 C C . ILE A 1 92 ? 5.988 11.227 13.922 1 98.19 92 ILE A C 1
ATOM 742 O O . ILE A 1 92 ? 5.344 11.281 14.969 1 98.19 92 ILE A O 1
ATOM 746 N N . GLU A 1 93 ? 6.762 12.172 13.516 1 98.31 93 GLU A N 1
ATOM 747 C CA . GLU A 1 93 ? 7.023 13.406 14.258 1 98.31 93 GLU A CA 1
ATOM 748 C C . GLU A 1 93 ? 6.285 14.586 13.641 1 98.31 93 GLU A C 1
ATOM 750 O O . GLU A 1 93 ? 6.242 14.727 12.414 1 98.31 93 GLU A O 1
ATOM 755 N N . LEU A 1 94 ? 5.656 15.398 14.516 1 98.81 94 LEU A N 1
ATOM 756 C CA . LEU A 1 94 ? 5.082 16.656 14.055 1 98.81 94 LEU A CA 1
ATOM 757 C C . LEU A 1 94 ? 6.164 17.719 13.867 1 98.81 94 LEU A C 1
ATOM 759 O O . LEU A 1 94 ? 6.812 18.125 14.828 1 98.81 94 LEU A O 1
ATOM 763 N N . LEU A 1 95 ? 6.363 18.203 12.664 1 98.44 95 LEU A N 1
ATOM 764 C CA . LEU A 1 95 ? 7.422 19.156 12.375 1 98.44 95 LEU A CA 1
ATOM 765 C C . LEU A 1 95 ? 6.953 20.578 12.641 1 98.44 95 LEU A C 1
ATOM 767 O O . LEU A 1 95 ? 7.75 21.516 12.609 1 98.44 95 LEU A O 1
ATOM 771 N N . GLU A 1 96 ? 5.688 20.781 12.805 1 98.38 96 GLU A N 1
ATOM 772 C CA . GLU A 1 96 ? 4.988 21.984 13.227 1 98.38 96 GLU A CA 1
ATOM 773 C C . GLU A 1 96 ? 3.922 21.688 14.273 1 98.38 96 GLU A C 1
ATOM 775 O O . GLU A 1 96 ? 3.611 20.516 14.523 1 98.38 96 GLU A O 1
ATOM 780 N N . GLU A 1 97 ? 3.426 22.828 14.891 1 98.62 97 GLU A N 1
ATOM 781 C CA . GLU A 1 97 ? 2.168 22.625 15.609 1 98.62 97 GLU A CA 1
ATOM 782 C C . GLU A 1 97 ? 1.069 22.141 14.664 1 98.62 97 GLU A C 1
ATOM 784 O O . GLU A 1 97 ? 0.846 22.734 13.609 1 98.62 97 GLU A O 1
ATOM 789 N N . CYS A 1 98 ? 0.453 21.016 15.078 1 98.81 98 CYS A N 1
ATOM 790 C CA . CYS A 1 98 ? -0.497 20.406 14.156 1 98.81 98 CYS A CA 1
ATOM 791 C C . CYS A 1 98 ? -1.897 20.375 14.758 1 98.81 98 CYS A C 1
ATOM 793 O O . CYS A 1 98 ? -2.055 20.219 15.969 1 98.81 98 CYS A O 1
ATOM 795 N N . GLU A 1 99 ? -2.836 20.625 13.977 1 98.94 99 GLU A N 1
ATOM 796 C CA . GLU A 1 99 ? -4.227 20.25 14.219 1 98.94 99 GLU A CA 1
ATOM 797 C C . GLU A 1 99 ? -4.594 18.984 13.461 1 98.94 99 GLU A C 1
ATOM 799 O O . GLU A 1 99 ? -4.426 18.906 12.242 1 98.94 99 GLU A O 1
ATOM 804 N N . LEU A 1 100 ? -5.09 17.984 14.203 1 98.88 100 LEU A N 1
ATOM 805 C CA . LEU A 1 100 ? -5.32 16.656 13.641 1 98.88 100 LEU A CA 1
ATOM 806 C C . LEU A 1 100 ? -6.738 16.188 13.922 1 98.88 100 LEU A C 1
ATOM 808 O O . LEU A 1 100 ? -7.266 16.406 15.016 1 98.88 100 LEU A O 1
ATOM 812 N N . TYR A 1 101 ? -7.332 15.609 12.93 1 98.88 101 TYR A N 1
ATOM 813 C CA . TYR A 1 101 ? -8.562 14.852 13.141 1 98.88 101 TYR A CA 1
ATOM 814 C C . TYR A 1 101 ? -8.25 13.422 13.555 1 98.88 101 TYR A C 1
ATOM 816 O O . TYR A 1 101 ? -7.668 12.656 12.789 1 98.88 101 TYR A O 1
ATOM 824 N N . GLU A 1 102 ? -8.68 13.078 14.734 1 98.75 102 GLU A N 1
ATOM 825 C CA . GLU A 1 102 ? -8.391 11.75 15.281 1 98.75 102 GLU A CA 1
ATOM 826 C C . GLU A 1 102 ? -9.602 10.828 15.133 1 98.75 102 GLU A C 1
ATOM 828 O O . GLU A 1 102 ? -10.727 11.219 15.445 1 98.75 102 GLU A O 1
ATOM 833 N N . LEU A 1 103 ? -9.32 9.688 14.648 1 98.06 103 LEU A N 1
ATOM 834 C CA . LEU A 1 103 ? -10.328 8.641 14.508 1 98.06 103 LEU A CA 1
ATOM 835 C C . LEU A 1 103 ? -9.844 7.336 15.133 1 98.06 103 LEU A C 1
ATOM 837 O O . LEU A 1 103 ? -8.789 6.816 14.758 1 98.06 103 LEU A O 1
ATOM 841 N N . LYS A 1 104 ? -10.633 6.816 16.078 1 97.81 104 LYS A N 1
ATOM 842 C CA . LYS A 1 104 ? -10.289 5.531 16.688 1 97.81 104 LYS A CA 1
ATOM 843 C C . LYS A 1 104 ? -10.609 4.375 15.742 1 97.81 104 LYS A C 1
ATOM 845 O O . LYS A 1 104 ? -11.688 4.332 15.148 1 97.81 104 LYS A O 1
ATOM 850 N N . THR A 1 105 ? -9.688 3.441 15.602 1 97.12 105 THR A N 1
ATOM 851 C CA . THR A 1 105 ? -9.844 2.328 14.672 1 97.12 105 THR A CA 1
ATOM 852 C C . THR A 1 105 ? -11.039 1.46 15.055 1 97.12 105 THR A C 1
ATOM 854 O O . THR A 1 105 ? -11.719 0.917 14.188 1 97.12 105 THR A O 1
ATOM 857 N N . ALA A 1 106 ? -11.297 1.324 16.359 1 97.19 106 ALA A N 1
ATOM 858 C CA . ALA A 1 106 ? -12.43 0.53 16.828 1 97.19 106 ALA A CA 1
ATOM 859 C C . ALA A 1 106 ? -13.75 1.114 16.344 1 97.19 106 ALA A C 1
ATOM 861 O O . ALA A 1 106 ? -14.672 0.373 15.992 1 97.19 106 ALA A O 1
ATOM 862 N N . ASP A 1 107 ? -13.859 2.412 16.344 1 97.56 107 ASP A N 1
ATOM 863 C CA . ASP A 1 107 ? -15.07 3.072 15.844 1 97.56 107 ASP A CA 1
ATOM 864 C C . ASP A 1 107 ? -15.258 2.82 14.352 1 97.56 107 ASP A C 1
ATOM 866 O O . ASP A 1 107 ? -16.375 2.559 13.898 1 97.56 107 ASP A O 1
ATOM 870 N N . LEU A 1 108 ? -14.195 2.9 13.594 1 97.19 108 LEU A N 1
ATOM 871 C CA . LEU A 1 108 ? -14.25 2.627 12.164 1 97.19 108 LEU A CA 1
ATOM 872 C C . LEU A 1 108 ? -14.719 1.199 11.906 1 97.19 108 LEU A C 1
ATOM 874 O O . LEU A 1 108 ? -15.594 0.973 11.062 1 97.19 108 LEU A O 1
ATOM 878 N N . GLU A 1 109 ? -14.078 0.302 12.641 1 97 109 GLU A N 1
ATOM 879 C CA . GLU A 1 109 ? -14.422 -1.104 12.453 1 97 109 GLU A CA 1
ATOM 880 C C . GLU A 1 109 ? -15.914 -1.338 12.672 1 97 109 GLU A C 1
ATOM 882 O O . GLU A 1 109 ? -16.547 -2.066 11.906 1 97 109 GLU A O 1
ATOM 887 N N . ARG A 1 110 ? -16.469 -0.73 13.688 1 97.88 110 ARG A N 1
ATOM 888 C CA . ARG A 1 110 ? -17.891 -0.839 13.961 1 97.88 110 ARG A CA 1
ATOM 889 C C . ARG A 1 110 ? -18.719 -0.312 12.789 1 97.88 110 ARG A C 1
ATOM 891 O O . ARG A 1 110 ? -19.672 -0.955 12.359 1 97.88 110 ARG A O 1
ATOM 898 N N . LEU A 1 111 ? -18.312 0.804 12.289 1 98.38 111 LEU A N 1
ATOM 899 C CA . LEU A 1 111 ? -19.047 1.444 11.203 1 98.38 111 LEU A CA 1
ATOM 900 C C . LEU A 1 111 ? -18.922 0.643 9.914 1 98.38 111 LEU A C 1
ATOM 902 O O . LEU A 1 111 ? -19.875 0.563 9.133 1 98.38 111 LEU A O 1
ATOM 906 N N . PHE A 1 112 ? -17.75 0.02 9.648 1 98.44 112 PHE A N 1
ATOM 907 C CA . PHE A 1 112 ? -17.547 -0.823 8.477 1 98.44 112 PHE A CA 1
ATOM 908 C C . PHE A 1 112 ? -18.562 -1.965 8.453 1 98.44 112 PHE A C 1
ATOM 910 O O . PHE A 1 112 ? -19.016 -2.381 7.383 1 98.44 112 PHE A O 1
ATOM 917 N N . ASN A 1 113 ? -18.891 -2.414 9.602 1 97.69 113 ASN A N 1
ATOM 918 C CA . ASN A 1 113 ? -19.734 -3.609 9.703 1 97.69 113 ASN A CA 1
ATOM 919 C C . ASN A 1 113 ? -21.219 -3.266 9.648 1 97.69 113 ASN A C 1
ATOM 921 O O . ASN A 1 113 ? -22.047 -4.145 9.453 1 97.69 113 ASN A O 1
ATOM 925 N N . SER A 1 114 ? -21.578 -2.008 9.766 1 97.94 114 SER A N 1
ATOM 926 C CA . SER A 1 114 ? -23 -1.673 9.883 1 97.94 114 SER A CA 1
ATOM 927 C C . SER A 1 114 ? -23.453 -0.767 8.742 1 97.94 114 SER A C 1
ATOM 929 O O . SER A 1 114 ? -24.656 -0.579 8.531 1 97.94 114 SER A O 1
ATOM 931 N N . ASP A 1 115 ? -22.562 -0.195 7.984 1 98.69 115 ASP A N 1
ATOM 932 C CA . ASP A 1 115 ? -22.875 0.755 6.926 1 98.69 115 ASP A CA 1
ATOM 933 C C . ASP A 1 115 ? -22.062 0.474 5.668 1 98.69 115 ASP A C 1
ATOM 935 O O . ASP A 1 115 ? -20.844 0.716 5.641 1 98.69 115 ASP A O 1
ATOM 939 N N . ILE A 1 116 ? -22.719 0.025 4.609 1 98.69 116 ILE A N 1
ATOM 940 C CA . ILE A 1 116 ? -22.047 -0.414 3.396 1 98.69 116 ILE A CA 1
ATOM 941 C C . ILE A 1 116 ? -21.312 0.767 2.76 1 98.69 116 ILE A C 1
ATOM 943 O O . ILE A 1 116 ? -20.25 0.594 2.154 1 98.69 116 ILE A O 1
ATOM 947 N N . HIS A 1 117 ? -21.812 1.986 2.879 1 98.75 117 HIS A N 1
ATOM 948 C CA . HIS A 1 117 ? -21.156 3.162 2.316 1 98.75 117 HIS A CA 1
ATOM 949 C C . HIS A 1 117 ? -19.844 3.463 3.037 1 98.75 117 HIS A C 1
ATOM 951 O O . HIS A 1 117 ? -18.859 3.818 2.404 1 98.75 117 HIS A O 1
ATOM 957 N N . ILE A 1 118 ? -19.844 3.285 4.324 1 98.75 118 ILE A N 1
ATOM 958 C CA . ILE A 1 118 ? -18.625 3.514 5.098 1 98.75 118 ILE A CA 1
ATOM 959 C C . ILE A 1 118 ? -17.641 2.375 4.852 1 98.75 118 ILE A C 1
ATOM 961 O O . ILE A 1 118 ? -16.438 2.596 4.805 1 98.75 118 ILE A O 1
ATOM 965 N N . ALA A 1 119 ? -18.172 1.123 4.691 1 98.69 119 ALA A N 1
ATOM 966 C CA . ALA A 1 119 ? -17.312 0.017 4.297 1 98.69 119 ALA A CA 1
ATOM 967 C C . ALA A 1 119 ? -16.578 0.329 2.988 1 98.69 119 ALA A C 1
ATOM 969 O O . ALA A 1 119 ? -15.375 0.132 2.879 1 98.69 119 ALA A O 1
ATOM 970 N N . ASN A 1 120 ? -17.297 0.855 2.035 1 98.75 120 ASN A N 1
ATOM 971 C CA . ASN A 1 120 ? -16.703 1.219 0.752 1 98.75 120 ASN A CA 1
ATOM 972 C C . ASN A 1 120 ? -15.758 2.406 0.888 1 98.75 120 ASN A C 1
ATOM 974 O O . ASN A 1 120 ? -14.742 2.48 0.191 1 98.75 120 ASN A O 1
ATOM 978 N N . TRP A 1 121 ? -16.094 3.342 1.737 1 98.75 121 TRP A N 1
ATOM 979 C CA . TRP A 1 121 ? -15.156 4.422 2.041 1 98.75 121 TRP A CA 1
ATOM 980 C C . TRP A 1 121 ? -13.844 3.873 2.572 1 98.75 121 TRP A C 1
ATOM 982 O O . TRP A 1 121 ? -12.766 4.285 2.131 1 98.75 121 TRP A O 1
ATOM 992 N N . GLY A 1 122 ? -13.953 2.906 3.516 1 98.5 122 GLY A N 1
ATOM 993 C CA . GLY A 1 122 ? -12.758 2.266 4.051 1 98.5 122 GLY A CA 1
ATOM 994 C C . GLY A 1 122 ? -11.938 1.553 2.992 1 98.5 122 GLY A C 1
ATOM 995 O O . GLY A 1 122 ? -10.711 1.587 3.027 1 98.5 122 GLY A O 1
ATOM 996 N N . ARG A 1 123 ? -12.594 0.893 2.115 1 98.56 123 ARG A N 1
ATOM 997 C CA . ARG A 1 123 ? -11.922 0.224 1.01 1 98.56 123 ARG A CA 1
ATOM 998 C C . ARG A 1 123 ? -11.156 1.227 0.147 1 98.56 123 ARG A C 1
ATOM 1000 O O . ARG A 1 123 ? -9.977 1.038 -0.133 1 98.56 123 ARG A O 1
ATOM 1007 N N . LYS A 1 124 ? -11.812 2.297 -0.247 1 98.5 124 LYS A N 1
ATOM 1008 C CA . LYS A 1 124 ? -11.188 3.32 -1.083 1 98.5 124 LYS A CA 1
ATOM 1009 C C . LYS A 1 124 ? -10.039 4.004 -0.35 1 98.5 124 LYS A C 1
ATOM 1011 O O . LYS A 1 124 ? -9.023 4.34 -0.959 1 98.5 124 LYS A O 1
ATOM 1016 N N . PHE A 1 125 ? -10.258 4.145 0.918 1 98.62 125 PHE A N 1
ATOM 1017 C CA . PHE A 1 125 ? -9.195 4.699 1.756 1 98.62 125 PHE A CA 1
ATOM 1018 C C . PHE A 1 125 ? -7.949 3.826 1.697 1 98.62 125 PHE A C 1
ATOM 1020 O O . PHE A 1 125 ? -6.852 4.32 1.42 1 98.62 125 PHE A O 1
ATOM 1027 N N . ALA A 1 126 ? -8.062 2.537 1.915 1 98.31 126 ALA A N 1
ATOM 1028 C CA . ALA A 1 126 ? -6.945 1.597 1.863 1 98.31 126 ALA A CA 1
ATOM 1029 C C . ALA A 1 126 ? -6.309 1.579 0.478 1 98.31 126 ALA A C 1
ATOM 1031 O O . ALA A 1 126 ? -5.082 1.542 0.354 1 98.31 126 ALA A O 1
ATOM 1032 N N . GLU A 1 127 ? -7.102 1.616 -0.498 1 98.25 127 GLU A N 1
ATOM 1033 C CA . GLU A 1 127 ? -6.629 1.588 -1.879 1 98.25 127 GLU A CA 1
ATOM 1034 C C . GLU A 1 127 ? -5.805 2.828 -2.205 1 98.25 127 GLU A C 1
ATOM 1036 O O . GLU A 1 127 ? -4.758 2.732 -2.852 1 98.25 127 GLU A O 1
ATOM 1041 N N . LYS A 1 128 ? -6.23 3.957 -1.784 1 97.5 128 LYS A N 1
ATOM 1042 C CA . LYS A 1 128 ? -5.492 5.191 -2.033 1 97.5 128 LYS A CA 1
ATOM 1043 C C . LYS A 1 128 ? -4.16 5.195 -1.288 1 97.5 128 LYS A C 1
ATOM 1045 O O . LYS A 1 128 ? -3.139 5.621 -1.833 1 97.5 128 LYS A O 1
ATOM 1050 N N . GLU A 1 129 ? -4.195 4.727 -0.054 1 97.31 129 GLU A N 1
ATOM 1051 C CA . GLU A 1 129 ? -2.947 4.621 0.694 1 97.31 129 GLU A CA 1
ATOM 1052 C C . GLU A 1 129 ? -2 3.615 0.049 1 97.31 129 GLU A C 1
ATOM 1054 O O . GLU A 1 129 ? -0.78 3.795 0.076 1 97.31 129 GLU A O 1
ATOM 1059 N N . LEU A 1 130 ? -2.568 2.555 -0.453 1 97.31 130 LEU A N 1
ATOM 1060 C CA . LEU A 1 130 ? -1.786 1.559 -1.177 1 97.31 130 LEU A CA 1
ATOM 1061 C C . LEU A 1 130 ? -1.075 2.188 -2.371 1 97.31 130 LEU A C 1
ATOM 1063 O O . LEU A 1 130 ? 0.122 1.973 -2.57 1 97.31 130 LEU A O 1
ATOM 1067 N N . ILE A 1 131 ? -1.731 2.992 -3.139 1 96.56 131 ILE A N 1
ATOM 1068 C CA . ILE A 1 131 ? -1.154 3.656 -4.301 1 96.56 131 ILE A CA 1
ATOM 1069 C C . ILE A 1 131 ? -0.023 4.582 -3.861 1 96.56 131 ILE A C 1
ATOM 1071 O O . ILE A 1 131 ? 1.043 4.609 -4.48 1 96.56 131 ILE A O 1
ATOM 1075 N N . LYS A 1 132 ? -0.28 5.32 -2.822 1 95.31 132 LYS A N 1
ATOM 1076 C CA . LYS A 1 132 ? 0.755 6.207 -2.305 1 95.31 132 LYS A CA 1
ATOM 1077 C C . LYS A 1 132 ? 2.012 5.43 -1.926 1 95.31 132 LYS A C 1
ATOM 1079 O O . LYS A 1 132 ? 3.125 5.84 -2.26 1 95.31 132 LYS A O 1
ATOM 1084 N N . THR A 1 133 ? 1.826 4.355 -1.249 1 96 133 THR A N 1
ATOM 1085 C CA . THR A 1 133 ? 2.945 3.52 -0.826 1 96 133 THR A CA 1
ATOM 1086 C C . THR A 1 133 ? 3.662 2.924 -2.033 1 96 133 THR A C 1
ATOM 1088 O O . THR A 1 133 ? 4.895 2.885 -2.074 1 96 133 THR A O 1
ATOM 1091 N N . GLU A 1 134 ? 2.91 2.449 -2.934 1 94.81 134 GLU A N 1
ATOM 1092 C CA . GLU A 1 134 ? 3.488 1.883 -4.148 1 94.81 134 GLU A CA 1
ATOM 1093 C C . GLU A 1 134 ? 4.301 2.924 -4.91 1 94.81 134 GLU A C 1
ATOM 1095 O O . GLU A 1 134 ? 5.391 2.625 -5.41 1 94.81 134 GLU A O 1
ATOM 1100 N N . GLU A 1 135 ? 3.809 4.098 -5.031 1 92.19 135 GLU A N 1
ATOM 1101 C CA . GLU A 1 135 ? 4.527 5.172 -5.711 1 92.19 135 GLU A CA 1
ATOM 1102 C C . GLU A 1 135 ? 5.855 5.469 -5.02 1 92.19 135 GLU A C 1
ATOM 1104 O O . GLU A 1 135 ? 6.855 5.75 -5.684 1 92.19 135 GLU A O 1
ATOM 1109 N N . ARG A 1 136 ? 5.832 5.441 -3.771 1 92.25 136 ARG A N 1
ATOM 1110 C CA . ARG A 1 136 ? 7.074 5.621 -3.025 1 92.25 136 ARG A CA 1
ATOM 1111 C C . ARG A 1 136 ? 8.062 4.496 -3.33 1 92.25 136 ARG A C 1
ATOM 1113 O O . ARG A 1 136 ? 9.258 4.746 -3.521 1 92.25 136 ARG A O 1
ATOM 1120 N N . LEU A 1 137 ? 7.598 3.283 -3.32 1 93.06 137 LEU A N 1
ATOM 1121 C CA . LEU A 1 137 ? 8.43 2.127 -3.645 1 93.06 137 LEU A CA 1
ATOM 1122 C C . LEU A 1 137 ? 9.023 2.264 -5.039 1 93.06 137 LEU A C 1
ATOM 1124 O O . LEU A 1 137 ? 10.234 2.082 -5.223 1 93.06 137 LEU A O 1
ATOM 1128 N N . ILE A 1 138 ? 8.172 2.633 -5.977 1 89.62 138 ILE A N 1
ATOM 1129 C CA . ILE A 1 138 ? 8.594 2.773 -7.367 1 89.62 138 ILE A CA 1
ATOM 1130 C C . ILE A 1 138 ? 9.633 3.881 -7.48 1 89.62 138 ILE A C 1
ATOM 1132 O O . ILE A 1 138 ? 10.648 3.721 -8.164 1 89.62 138 ILE A O 1
ATOM 1136 N N . SER A 1 139 ? 9.375 4.973 -6.855 1 90.12 139 SER A N 1
ATOM 1137 C CA . SER A 1 139 ? 10.328 6.082 -6.859 1 90.12 139 SER A CA 1
ATOM 1138 C C . SER A 1 139 ? 11.688 5.645 -6.316 1 90.12 139 SER A C 1
ATOM 1140 O O . SER A 1 139 ? 12.719 5.961 -6.902 1 90.12 139 SER A O 1
ATOM 1142 N N . LYS A 1 140 ? 11.672 4.898 -5.254 1 88 140 LYS A N 1
ATOM 1143 C CA . LYS A 1 140 ? 12.906 4.434 -4.625 1 88 140 LYS A CA 1
ATOM 1144 C C . LYS A 1 140 ? 13.656 3.469 -5.535 1 88 140 LYS A C 1
ATOM 1146 O O . LYS A 1 140 ? 14.891 3.426 -5.516 1 88 140 LYS A O 1
ATOM 1151 N N . LEU A 1 141 ? 12.969 2.797 -6.32 1 84.94 141 LEU A N 1
ATOM 1152 C CA . LEU A 1 141 ? 13.562 1.776 -7.176 1 84.94 141 LEU A CA 1
ATOM 1153 C C . LEU A 1 141 ? 14.133 2.398 -8.445 1 84.94 141 LEU A C 1
ATOM 1155 O O . LEU A 1 141 ? 15.156 1.942 -8.961 1 84.94 141 LEU A O 1
ATOM 1159 N N . PHE A 1 142 ? 13.609 3.57 -8.867 1 83.88 142 PHE A N 1
ATOM 1160 C CA . PHE A 1 142 ? 13.898 3.939 -10.25 1 83.88 142 PHE A CA 1
ATOM 1161 C C . PHE A 1 142 ? 14.508 5.336 -10.32 1 83.88 142 PHE A C 1
ATOM 1163 O O . PHE A 1 142 ? 15.031 5.738 -11.359 1 83.88 142 PHE A O 1
ATOM 1170 N N . LYS A 1 143 ? 14.398 5.977 -9.305 1 88.25 143 LYS A N 1
ATOM 1171 C CA . LYS A 1 143 ? 14.852 7.363 -9.375 1 88.25 143 LYS A CA 1
ATOM 1172 C C . LYS A 1 143 ? 16.062 7.586 -8.477 1 88.25 143 LYS A C 1
ATOM 1174 O O . LYS A 1 143 ? 16.141 7.027 -7.379 1 88.25 143 LYS A O 1
ATOM 1179 N N . ASN A 1 144 ? 16.938 8.336 -9.008 1 91.5 144 ASN A N 1
ATOM 1180 C CA . ASN A 1 144 ? 18.031 8.789 -8.156 1 91.5 144 ASN A CA 1
ATOM 1181 C C . ASN A 1 144 ? 17.625 10.008 -7.332 1 91.5 144 ASN A C 1
ATOM 1183 O O . ASN A 1 144 ? 16.516 10.508 -7.457 1 91.5 144 ASN A O 1
ATOM 1187 N N . ALA A 1 145 ? 18.547 10.391 -6.492 1 93 145 ALA A N 1
ATOM 1188 C CA . ALA A 1 145 ? 18.25 11.469 -5.547 1 93 145 ALA A CA 1
ATOM 1189 C C . ALA A 1 145 ? 17.859 12.75 -6.277 1 93 145 ALA A C 1
ATOM 1191 O O . ALA A 1 145 ? 16.938 13.453 -5.855 1 93 145 ALA A O 1
ATOM 1192 N N . SER A 1 146 ? 18.547 13.055 -7.34 1 95.19 146 SER A N 1
ATOM 1193 C CA . SER A 1 146 ? 18.25 14.266 -8.102 1 95.19 146 SER A CA 1
ATOM 1194 C C . SER A 1 146 ? 16.844 14.219 -8.695 1 95.19 146 SER A C 1
ATOM 1196 O O . SER A 1 146 ? 16.094 15.188 -8.617 1 95.19 146 SER A O 1
ATOM 1198 N N . GLU A 1 147 ? 16.516 13.141 -9.273 1 94.94 147 GLU A N 1
ATOM 1199 C CA . GLU A 1 147 ? 15.188 12.953 -9.859 1 94.94 147 GLU A CA 1
ATOM 1200 C C . GLU A 1 147 ? 14.094 13.055 -8.797 1 94.94 147 GLU A C 1
ATOM 1202 O O . GLU A 1 147 ? 13.055 13.664 -9.031 1 94.94 147 GLU A O 1
ATOM 1207 N N . ARG A 1 148 ? 14.383 12.469 -7.648 1 94.44 148 ARG A N 1
ATOM 1208 C CA . ARG A 1 148 ? 13.414 12.508 -6.559 1 94.44 148 ARG A CA 1
ATOM 1209 C C . ARG A 1 148 ? 13.234 13.93 -6.035 1 94.44 148 ARG A C 1
ATOM 1211 O O . ARG A 1 148 ? 12.133 14.328 -5.668 1 94.44 148 ARG A O 1
ATOM 1218 N N . TYR A 1 149 ? 14.297 14.656 -5.988 1 95.81 149 TYR A N 1
ATOM 1219 C CA . TYR A 1 149 ? 14.211 16.047 -5.555 1 95.81 149 TYR A CA 1
ATOM 1220 C C . TYR A 1 149 ? 13.383 16.875 -6.531 1 95.81 149 TYR A C 1
ATOM 1222 O O . TYR A 1 149 ? 12.555 17.688 -6.117 1 95.81 149 TYR A O 1
ATOM 1230 N N . ILE A 1 150 ? 13.578 16.625 -7.777 1 95.38 150 ILE A N 1
ATOM 1231 C CA . ILE A 1 150 ? 12.828 17.34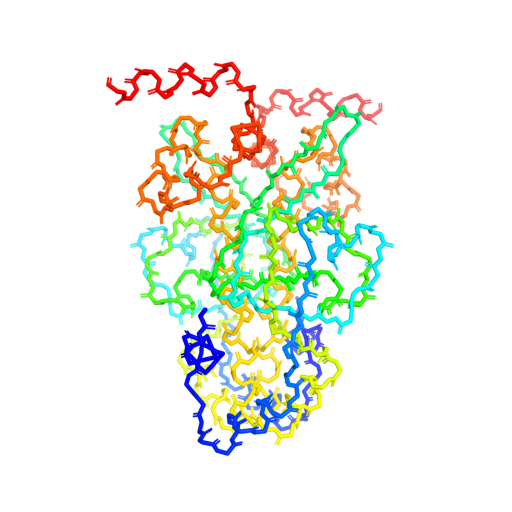4 -8.812 1 95.38 150 ILE A CA 1
ATOM 1232 C C . ILE A 1 150 ? 11.344 17.016 -8.688 1 95.38 150 ILE A C 1
ATOM 1234 O O . ILE A 1 150 ? 10.492 17.906 -8.797 1 95.38 150 ILE A O 1
ATOM 1238 N N . ASP A 1 151 ? 11.07 15.742 -8.461 1 94.25 151 ASP A N 1
ATOM 1239 C CA . ASP A 1 151 ? 9.68 15.344 -8.242 1 94.25 151 ASP A CA 1
ATOM 1240 C C . ASP A 1 151 ? 9.078 16.078 -7.047 1 94.25 151 ASP A C 1
ATOM 1242 O O . ASP A 1 151 ? 7.922 16.5 -7.09 1 94.25 151 ASP A O 1
ATOM 1246 N N . LEU A 1 152 ? 9.836 16.141 -5.953 1 93.12 152 LEU A N 1
ATOM 1247 C CA . LEU A 1 152 ? 9.383 16.844 -4.758 1 93.12 152 LEU A CA 1
ATOM 1248 C C . LEU A 1 152 ? 9.094 18.312 -5.066 1 93.12 152 LEU A C 1
ATOM 1250 O O . LEU A 1 152 ? 8.07 18.844 -4.645 1 93.12 152 LEU A O 1
ATOM 1254 N N . LEU A 1 153 ? 9.945 18.922 -5.781 1 93.75 153 LEU A N 1
ATOM 1255 C CA . LEU A 1 153 ? 9.805 20.312 -6.168 1 93.75 153 LEU A CA 1
ATOM 1256 C C . LEU A 1 153 ? 8.539 20.531 -6.996 1 93.75 153 LEU A C 1
ATOM 1258 O O . LEU A 1 153 ? 7.844 21.531 -6.828 1 93.75 153 LEU A O 1
ATOM 1262 N N . LYS A 1 154 ? 8.305 19.625 -7.859 1 93.81 154 LYS A N 1
ATOM 1263 C CA . LYS A 1 154 ? 7.184 19.75 -8.789 1 93.81 154 LYS A CA 1
ATOM 1264 C C . LYS A 1 154 ? 5.855 19.453 -8.102 1 93.81 154 LYS A C 1
ATOM 1266 O O . LYS A 1 154 ? 4.871 20.156 -8.297 1 93.81 154 LYS A O 1
ATOM 1271 N N . ASN A 1 155 ? 5.836 18.438 -7.277 1 91.62 155 ASN A N 1
ATOM 1272 C CA . ASN A 1 155 ? 4.574 17.938 -6.762 1 91.62 155 ASN A CA 1
ATOM 1273 C C . ASN A 1 155 ? 4.254 18.516 -5.383 1 91.62 155 ASN A C 1
ATOM 1275 O O . ASN A 1 155 ? 3.09 18.578 -4.988 1 91.62 155 ASN A O 1
ATOM 1279 N N . ASN A 1 156 ? 5.273 18.875 -4.648 1 93.19 156 ASN A N 1
ATOM 1280 C CA . ASN A 1 156 ? 5.066 19.359 -3.291 1 93.19 156 ASN A CA 1
ATOM 1281 C C . ASN A 1 156 ? 6.023 20.5 -2.951 1 93.19 156 ASN A C 1
ATOM 1283 O O . ASN A 1 156 ? 6.758 20.422 -1.966 1 93.19 156 ASN A O 1
ATOM 1287 N N . PRO A 1 157 ? 5.938 21.578 -3.646 1 92.94 157 PRO A N 1
ATOM 1288 C CA . PRO A 1 157 ? 6.863 22.688 -3.396 1 92.94 157 PRO A CA 1
ATOM 1289 C C . PRO A 1 157 ? 6.711 23.281 -1.997 1 92.94 157 PRO A C 1
ATOM 1291 O O . PRO A 1 157 ? 7.684 23.781 -1.428 1 92.94 157 PRO A O 1
ATOM 1294 N N . GLU A 1 158 ? 5.547 23.172 -1.491 1 93.19 158 GLU A N 1
ATOM 1295 C CA . GLU A 1 158 ? 5.305 23.734 -0.166 1 93.19 158 GLU A CA 1
ATOM 1296 C C . GLU A 1 158 ? 6.098 22.984 0.904 1 93.19 158 GLU A C 1
ATOM 1298 O O . GLU A 1 158 ? 6.488 23.578 1.916 1 93.19 158 GLU A O 1
ATOM 1303 N N . LEU A 1 159 ? 6.277 21.719 0.725 1 93.81 159 LEU A N 1
ATOM 1304 C CA . LEU A 1 159 ? 7.055 20.922 1.672 1 93.81 159 LEU A CA 1
ATOM 1305 C C . LEU A 1 159 ? 8.5 21.406 1.728 1 93.81 159 LEU A C 1
ATOM 1307 O O . LEU A 1 159 ? 9.094 21.484 2.807 1 93.81 159 LEU A O 1
ATOM 1311 N N . ILE A 1 160 ? 9.008 21.719 0.577 1 91.62 160 ILE A N 1
ATOM 1312 C CA . ILE A 1 160 ? 10.398 22.156 0.479 1 91.62 160 ILE A CA 1
ATOM 1313 C C . ILE A 1 160 ? 10.594 23.453 1.255 1 91.62 160 ILE A C 1
ATOM 1315 O O . ILE A 1 160 ? 11.641 23.672 1.872 1 91.62 160 ILE A O 1
ATOM 1319 N N . LYS A 1 161 ? 9.609 24.281 1.308 1 93.44 161 LYS A N 1
ATOM 1320 C CA . LYS A 1 161 ? 9.688 25.578 1.969 1 93.44 161 LYS A CA 1
ATOM 1321 C C . LYS A 1 161 ? 9.508 25.438 3.477 1 93.44 161 LYS A C 1
ATOM 1323 O O . LYS A 1 161 ? 9.984 26.266 4.246 1 93.44 161 LYS A O 1
ATOM 1328 N N . ARG A 1 162 ? 8.906 24.375 3.877 1 96.5 162 ARG A N 1
ATOM 1329 C CA . ARG A 1 162 ? 8.461 24.297 5.266 1 96.5 162 ARG A CA 1
ATOM 1330 C C . ARG A 1 162 ? 9.297 23.297 6.055 1 96.5 162 ARG A C 1
ATOM 1332 O O . ARG A 1 162 ? 9.258 23.281 7.285 1 96.5 162 ARG A O 1
ATOM 1339 N N . ILE A 1 163 ? 10.086 22.531 5.355 1 96.81 163 ILE A N 1
ATOM 1340 C CA . ILE A 1 163 ? 10.789 21.438 6.012 1 96.81 163 ILE A CA 1
ATOM 1341 C C . ILE A 1 163 ? 12.289 21.734 6.047 1 96.81 163 ILE A C 1
ATOM 1343 O O . ILE A 1 163 ? 12.844 22.281 5.09 1 96.81 163 ILE A O 1
ATOM 1347 N N . GLN A 1 164 ? 12.922 21.406 7.074 1 95.5 164 GLN A N 1
ATOM 1348 C CA . GLN A 1 164 ? 14.367 21.562 7.195 1 95.5 164 GLN A CA 1
ATOM 1349 C C . GLN A 1 164 ? 15.094 20.766 6.121 1 95.5 164 GLN A C 1
ATOM 1351 O O . GLN A 1 164 ? 14.703 19.641 5.801 1 95.5 164 GLN A O 1
ATOM 1356 N N . LEU A 1 165 ? 16.188 21.297 5.719 1 93.75 165 LEU A N 1
ATOM 1357 C CA . LEU A 1 165 ? 16.969 20.703 4.641 1 93.75 165 LEU A CA 1
ATOM 1358 C C . LEU A 1 165 ? 17.484 19.328 5.039 1 93.75 165 LEU A C 1
ATOM 1360 O O . LEU A 1 165 ? 17.547 18.422 4.207 1 93.75 165 LEU A O 1
ATOM 1364 N N . GLY A 1 166 ? 17.812 19.203 6.281 1 94.69 166 GLY A N 1
ATOM 1365 C CA . GLY A 1 166 ? 18.297 17.922 6.766 1 94.69 166 GLY A CA 1
ATOM 1366 C C . GLY A 1 166 ? 17.297 16.797 6.613 1 94.69 166 GLY A C 1
ATOM 1367 O O . GLY A 1 166 ? 17.656 15.68 6.246 1 94.69 166 GLY A O 1
ATOM 1368 N N . HIS A 1 167 ? 16.031 17.125 6.891 1 95.81 167 HIS A N 1
ATOM 1369 C CA . HIS A 1 167 ? 14.977 16.125 6.738 1 95.81 167 HIS A CA 1
ATOM 1370 C C . HIS A 1 167 ? 14.75 15.789 5.27 1 95.81 167 HIS A C 1
ATOM 1372 O O . HIS A 1 167 ? 14.508 14.625 4.93 1 95.81 167 HIS A O 1
ATOM 1378 N N . ILE A 1 168 ? 14.844 16.781 4.453 1 95.81 168 ILE A N 1
ATOM 1379 C CA . ILE A 1 168 ? 14.688 16.562 3.02 1 95.81 168 ILE A CA 1
ATOM 1380 C C . ILE A 1 168 ? 15.82 15.68 2.51 1 95.81 168 ILE A C 1
ATOM 1382 O O . ILE A 1 168 ? 15.594 14.75 1.735 1 95.81 168 ILE A O 1
ATOM 1386 N N . ALA A 1 169 ? 17.047 15.977 2.945 1 95.12 169 ALA A N 1
ATOM 1387 C CA . ALA A 1 169 ? 18.203 15.172 2.561 1 95.12 169 ALA A CA 1
ATOM 1388 C C . ALA A 1 169 ? 18.031 13.719 2.99 1 95.12 169 ALA A C 1
ATOM 1390 O O . ALA A 1 169 ? 18.312 12.797 2.219 1 95.12 169 ALA A O 1
ATOM 1391 N N . SER A 1 170 ? 17.531 13.57 4.203 1 93.56 170 SER A N 1
ATOM 1392 C CA . SER A 1 170 ? 17.266 12.234 4.719 1 93.56 170 SER A CA 1
ATOM 1393 C C . SER A 1 170 ? 16.25 11.508 3.848 1 93.56 170 SER A C 1
ATOM 1395 O O . SER A 1 170 ? 16.438 10.336 3.502 1 93.56 170 SER A O 1
ATOM 1397 N N . TYR A 1 171 ? 15.219 12.141 3.477 1 94.12 171 TYR A N 1
ATOM 1398 C CA . TYR A 1 171 ? 14.172 11.594 2.619 1 94.12 171 TYR A CA 1
ATOM 1399 C C . TYR A 1 171 ? 14.734 11.172 1.269 1 94.12 171 TYR A C 1
ATOM 1401 O O . TYR A 1 171 ? 14.352 10.133 0.728 1 94.12 171 TYR A O 1
ATOM 1409 N N . LEU A 1 172 ? 15.664 11.93 0.822 1 93.38 172 LEU A N 1
ATOM 1410 C CA . LEU A 1 172 ? 16.25 11.688 -0.487 1 93.38 172 LEU A CA 1
ATOM 1411 C C . LEU A 1 172 ? 17.375 10.648 -0.39 1 93.38 172 LEU A C 1
ATOM 1413 O O . LEU A 1 172 ? 17.828 10.117 -1.409 1 93.38 172 LEU A O 1
ATOM 1417 N N . GLY A 1 173 ? 17.75 10.352 0.836 1 90.25 173 GLY A N 1
ATOM 1418 C CA . GLY A 1 173 ? 18.797 9.367 1.056 1 90.25 173 GLY A CA 1
ATOM 1419 C C . GLY A 1 173 ? 20.188 9.906 0.765 1 90.25 173 GLY A C 1
ATOM 1420 O O . GLY A 1 173 ? 21.047 9.172 0.277 1 90.25 173 GLY A O 1
ATOM 1421 N N . ILE A 1 174 ? 20.375 11.148 0.888 1 93.56 174 ILE A N 1
ATOM 1422 C CA . ILE A 1 174 ? 21.656 11.773 0.622 1 93.56 174 ILE A CA 1
ATOM 1423 C C . ILE A 1 174 ? 22.031 12.695 1.782 1 93.56 174 ILE A C 1
ATOM 1425 O O . ILE A 1 174 ? 21.25 12.875 2.719 1 93.56 174 ILE A O 1
ATOM 1429 N N . THR A 1 175 ? 23.266 13.117 1.722 1 93.44 175 THR A N 1
ATOM 1430 C CA . THR A 1 175 ? 23.703 14.07 2.734 1 93.44 175 THR A CA 1
ATOM 1431 C C . THR A 1 175 ? 23.156 15.469 2.43 1 93.44 175 THR A C 1
ATOM 1433 O O . THR A 1 175 ? 22.766 15.758 1.295 1 93.44 175 THR A O 1
ATOM 1436 N N . GLN A 1 176 ? 23.094 16.25 3.477 1 93.81 176 GLN A N 1
ATOM 1437 C CA . GLN A 1 176 ? 22.641 17.625 3.283 1 93.81 176 GLN A CA 1
ATOM 1438 C C . GLN A 1 176 ? 23.547 18.359 2.305 1 93.81 176 GLN A C 1
ATOM 1440 O O . GLN A 1 176 ? 23.078 19.188 1.52 1 93.81 176 GLN A O 1
ATOM 1445 N N . VAL A 1 177 ? 24.797 18.094 2.365 1 94.88 177 VAL A N 1
ATOM 1446 C CA . VAL A 1 177 ? 25.781 18.719 1.473 1 94.88 177 VAL A CA 1
ATOM 1447 C C . VAL A 1 177 ? 25.453 18.359 0.024 1 94.88 177 VAL A C 1
ATOM 1449 O O . VAL A 1 177 ? 25.438 19.234 -0.849 1 94.88 177 VAL A O 1
ATOM 1452 N N . SER A 1 178 ? 25.203 17.125 -0.233 1 95.25 178 SER A N 1
ATOM 1453 C CA . SER A 1 178 ? 24.844 16.672 -1.572 1 95.25 178 SER A CA 1
ATOM 1454 C C . SER A 1 178 ? 23.562 17.344 -2.057 1 95.25 178 SER A C 1
ATOM 1456 O O . SER A 1 178 ? 23.453 17.719 -3.229 1 95.25 178 SER A O 1
ATOM 1458 N N . LEU A 1 179 ? 22.578 17.469 -1.168 1 95.44 179 LEU A N 1
ATOM 1459 C CA . LEU A 1 179 ? 21.328 18.141 -1.519 1 95.44 179 LEU A CA 1
ATOM 1460 C C . LEU A 1 179 ? 21.594 19.594 -1.912 1 95.44 179 LEU A C 1
ATOM 1462 O O . LEU A 1 179 ? 21.016 20.094 -2.883 1 95.44 179 LEU A O 1
ATOM 1466 N N . SER A 1 180 ? 22.422 20.25 -1.243 1 94.5 180 SER A N 1
ATOM 1467 C CA . SER A 1 180 ? 22.766 21.641 -1.552 1 94.5 180 SER A CA 1
ATOM 1468 C C . SER A 1 180 ? 23.375 21.75 -2.947 1 94.5 180 SER A C 1
ATOM 1470 O O . SER A 1 180 ? 23.078 22.703 -3.678 1 94.5 180 SER A O 1
ATOM 1472 N N . ARG A 1 181 ? 24.094 20.781 -3.229 1 94.06 181 ARG A N 1
ATOM 1473 C CA . ARG A 1 181 ? 24.703 20.766 -4.555 1 94.06 181 ARG A CA 1
ATOM 1474 C C . ARG A 1 181 ? 23.641 20.594 -5.637 1 94.06 181 ARG A C 1
ATOM 1476 O O . ARG A 1 181 ? 23.672 21.297 -6.652 1 94.06 181 ARG A O 1
ATOM 1483 N N . ILE A 1 182 ? 22.766 19.641 -5.418 1 93.69 182 ILE A N 1
ATOM 1484 C CA . ILE A 1 182 ? 21.688 19.406 -6.363 1 93.69 182 ILE A CA 1
ATOM 1485 C C . ILE A 1 182 ? 20.859 20.672 -6.551 1 93.69 182 ILE A C 1
ATOM 1487 O O . ILE A 1 182 ? 20.516 21.031 -7.676 1 93.69 182 ILE A O 1
ATOM 1491 N N . ARG A 1 183 ? 20.547 21.344 -5.465 1 92.75 183 ARG A N 1
ATOM 1492 C CA . ARG A 1 183 ? 19.75 22.578 -5.5 1 92.75 183 ARG A CA 1
ATOM 1493 C C . ARG A 1 183 ? 20.469 23.672 -6.277 1 92.75 183 ARG A C 1
ATOM 1495 O O . ARG A 1 183 ? 19.844 24.422 -7.023 1 92.75 183 ARG A O 1
ATOM 1502 N N . ALA A 1 184 ? 21.812 23.719 -6.156 1 92.44 184 ALA A N 1
ATOM 1503 C CA . ALA A 1 184 ? 22.625 24.719 -6.844 1 92.44 184 ALA A CA 1
ATOM 1504 C C . ALA A 1 184 ? 22.641 24.469 -8.352 1 92.44 184 ALA A C 1
ATOM 1506 O O . ALA A 1 184 ? 22.656 25.406 -9.141 1 92.44 184 ALA A O 1
ATOM 1507 N N . GLU A 1 185 ? 22.609 23.219 -8.711 1 90 185 GLU A N 1
ATOM 1508 C CA . GLU A 1 185 ? 22.656 22.844 -10.125 1 90 185 GLU A CA 1
ATOM 1509 C C . GLU A 1 185 ? 21.328 23.141 -10.812 1 90 185 GLU A C 1
ATOM 1511 O O . GLU A 1 185 ? 21.281 23.312 -12.031 1 90 185 GLU A O 1
ATOM 1516 N N . LEU A 1 186 ? 20.281 22.969 -10.086 1 85.31 186 LEU A N 1
ATOM 1517 C CA . LEU A 1 186 ? 18.969 23.203 -10.672 1 85.31 186 LEU A CA 1
ATOM 1518 C C . LEU A 1 186 ? 18.641 24.688 -10.727 1 85.31 186 LEU A C 1
ATOM 1520 O O . LEU A 1 186 ? 17.719 25.109 -11.422 1 85.31 186 LEU A O 1
ATOM 1524 N N . LYS A 1 187 ? 19.312 25.594 -10.062 1 71.19 187 LYS A N 1
ATOM 1525 C CA . LYS A 1 187 ? 19.188 27.047 -10.188 1 71.19 187 LYS A CA 1
ATOM 1526 C C . LYS A 1 187 ? 19.859 27.547 -11.469 1 71.19 187 LYS A C 1
ATOM 1528 O O . LYS A 1 187 ? 20.859 26.969 -11.914 1 71.19 187 LYS A O 1
ATOM 1533 N N . MET B 1 1 ? -3.715 -23.609 -5.074 1 93.56 1 MET B N 1
ATOM 1534 C CA . MET B 1 1 ? -4.453 -23.203 -3.885 1 93.56 1 MET B CA 1
ATOM 1535 C C . MET B 1 1 ? -5.93 -23 -4.207 1 93.56 1 MET B C 1
ATOM 1537 O O . MET B 1 1 ? -6.27 -22.406 -5.234 1 93.56 1 MET B O 1
ATOM 1541 N N . ASP B 1 2 ? -6.734 -23.438 -3.311 1 97.5 2 ASP B N 1
ATOM 1542 C CA . ASP B 1 2 ? -8.18 -23.375 -3.521 1 97.5 2 ASP B CA 1
ATOM 1543 C C . ASP B 1 2 ? -8.688 -21.953 -3.342 1 97.5 2 ASP B C 1
ATOM 1545 O O . ASP B 1 2 ? -8.312 -21.266 -2.391 1 97.5 2 ASP B O 1
ATOM 1549 N N . ILE B 1 3 ? -9.594 -21.578 -4.277 1 98.12 3 ILE B N 1
ATOM 1550 C CA . ILE B 1 3 ? -10.07 -20.188 -4.312 1 98.12 3 ILE B CA 1
ATOM 1551 C C . ILE B 1 3 ? -10.82 -19.875 -3.027 1 98.12 3 ILE B C 1
ATOM 1553 O O . ILE B 1 3 ? -10.719 -18.766 -2.498 1 98.12 3 ILE B O 1
ATOM 1557 N N . SER B 1 4 ? -11.555 -20.781 -2.521 1 97.56 4 SER B N 1
ATOM 1558 C CA . SER B 1 4 ? -12.281 -20.562 -1.279 1 97.56 4 SER B CA 1
ATOM 1559 C C . SER B 1 4 ? -11.336 -20.234 -0.127 1 97.56 4 SER B C 1
ATOM 1561 O O . SER B 1 4 ? -11.609 -19.359 0.686 1 97.56 4 SER B O 1
ATOM 1563 N N . LEU B 1 5 ? -10.266 -20.953 -0.121 1 97.5 5 LEU B N 1
ATOM 1564 C CA . LEU B 1 5 ? -9.258 -20.734 0.913 1 97.5 5 LEU B CA 1
ATOM 1565 C C . LEU B 1 5 ? -8.609 -19.359 0.751 1 97.5 5 LEU B C 1
ATOM 1567 O O . LEU B 1 5 ? -8.367 -18.656 1.739 1 97.5 5 LEU B O 1
ATOM 1571 N N . ILE B 1 6 ? -8.312 -18.969 -0.457 1 98.12 6 ILE B N 1
ATOM 1572 C CA . ILE B 1 6 ? -7.711 -17.672 -0.741 1 98.12 6 ILE B CA 1
ATOM 1573 C C . ILE B 1 6 ? -8.633 -16.562 -0.255 1 98.12 6 ILE B C 1
ATOM 1575 O O . ILE B 1 6 ? -8.195 -15.648 0.454 1 98.12 6 ILE B O 1
ATOM 1579 N N . LEU B 1 7 ? -9.922 -16.672 -0.61 1 98.31 7 LEU B N 1
ATOM 1580 C CA . LEU B 1 7 ? -10.898 -15.648 -0.232 1 98.31 7 LEU B CA 1
ATOM 1581 C C . LEU B 1 7 ? -11.031 -15.562 1.284 1 98.31 7 LEU B C 1
ATOM 1583 O O . LEU B 1 7 ? -11.055 -14.461 1.848 1 98.31 7 LEU B O 1
ATOM 1587 N N . ASP B 1 8 ? -11.008 -16.734 1.955 1 97.69 8 ASP B N 1
ATOM 1588 C CA . ASP B 1 8 ? -11.195 -16.797 3.4 1 97.69 8 ASP B CA 1
ATOM 1589 C C . ASP B 1 8 ? -9.977 -16.234 4.137 1 97.69 8 ASP B C 1
ATOM 1591 O O . ASP B 1 8 ? -10.109 -15.695 5.234 1 97.69 8 ASP B O 1
ATOM 1595 N N . HIS B 1 9 ? -8.812 -16.422 3.541 1 97.12 9 HIS B N 1
ATOM 1596 C CA . HIS B 1 9 ? -7.59 -15.898 4.137 1 97.12 9 HIS B CA 1
ATOM 1597 C C . HIS B 1 9 ? -7.594 -14.375 4.145 1 97.12 9 HIS B C 1
ATOM 1599 O O . HIS B 1 9 ? -6.961 -13.75 5 1 97.12 9 HIS B O 1
ATOM 1605 N N . ILE B 1 10 ? -8.297 -13.789 3.182 1 97.69 10 ILE B N 1
ATOM 1606 C CA . ILE B 1 10 ? -8.406 -12.336 3.117 1 97.69 10 ILE B CA 1
ATOM 1607 C C . ILE B 1 10 ? -9.422 -11.844 4.152 1 97.69 10 ILE B C 1
ATOM 1609 O O . ILE B 1 10 ? -9.109 -10.977 4.973 1 97.69 10 ILE B O 1
ATOM 1613 N N . TYR B 1 11 ? -10.492 -12.438 4.113 1 97.94 11 TYR B N 1
ATOM 1614 C CA . TYR B 1 11 ? -11.586 -12.086 5.008 1 97.94 11 TYR B CA 1
ATOM 1615 C C . TYR B 1 11 ? -12.695 -13.133 4.949 1 97.94 11 TYR B C 1
ATOM 1617 O O . TYR B 1 11 ? -13.102 -13.547 3.861 1 97.94 11 TYR B O 1
ATOM 1625 N N . GLN B 1 12 ? -13.203 -13.562 6.09 1 98 12 GLN B N 1
ATOM 1626 C CA . GLN B 1 12 ? -14.266 -14.562 6.129 1 98 12 GLN B CA 1
ATOM 1627 C C . GLN B 1 12 ? -15.594 -13.969 5.676 1 98 12 GLN B C 1
ATOM 1629 O O . GLN B 1 12 ? -16.062 -12.961 6.227 1 98 12 GLN B O 1
ATOM 1634 N N . LEU B 1 13 ? -16.203 -14.617 4.727 1 98.38 13 LEU B N 1
ATOM 1635 C CA . LEU B 1 13 ? -17.469 -14.164 4.176 1 98.38 13 LEU B CA 1
ATOM 1636 C C . LEU B 1 13 ? -18.609 -15.094 4.594 1 98.38 13 LEU B C 1
ATOM 1638 O O . LEU B 1 13 ? -18.422 -16.312 4.688 1 98.38 13 LEU B O 1
ATOM 1642 N N . PRO B 1 14 ? -19.828 -14.492 4.816 1 98.31 14 PRO B N 1
ATOM 1643 C CA . PRO B 1 14 ? -21 -15.375 4.887 1 98.31 14 PRO B CA 1
ATOM 1644 C C . PRO B 1 14 ? -21.156 -16.234 3.637 1 98.31 14 PRO B C 1
ATOM 1646 O O . PRO B 1 14 ? -20.703 -15.852 2.555 1 98.31 14 PRO B O 1
ATOM 1649 N N . GLU B 1 15 ? -21.844 -17.344 3.779 1 98.06 15 GLU B N 1
ATOM 1650 C CA . GLU B 1 15 ? -21.938 -18.359 2.725 1 98.06 15 GLU B CA 1
ATOM 1651 C C . GLU B 1 15 ? -22.5 -17.75 1.438 1 98.06 15 GLU B C 1
ATOM 1653 O O . GLU B 1 15 ? -21.938 -17.969 0.355 1 98.06 15 GLU B O 1
ATOM 1658 N N . GLN B 1 16 ? -23.531 -16.984 1.516 1 98.38 16 GLN B N 1
ATOM 1659 C CA . GLN B 1 16 ? -24.156 -16.422 0.325 1 98.38 16 GLN B CA 1
ATOM 1660 C C . GLN B 1 16 ? -23.234 -15.414 -0.363 1 98.38 16 GLN B C 1
ATOM 1662 O O . GLN B 1 16 ? -23.125 -15.414 -1.59 1 98.38 16 GLN B O 1
ATOM 1667 N N . SER B 1 17 ? -22.672 -14.555 0.406 1 98.62 17 SER B N 1
ATOM 1668 C CA . SER B 1 17 ? -21.734 -13.586 -0.153 1 98.62 17 SER B CA 1
ATOM 1669 C C . SER B 1 17 ? -20.578 -14.281 -0.883 1 98.62 17 SER B C 1
ATOM 1671 O O . SER B 1 17 ? -20.188 -13.867 -1.977 1 98.62 17 SER B O 1
ATOM 1673 N N . LYS B 1 18 ? -20.094 -15.289 -0.225 1 98.44 18 LYS B N 1
ATOM 1674 C CA . LYS B 1 18 ? -19 -16.047 -0.83 1 98.44 18 LYS B CA 1
ATOM 1675 C C . LYS B 1 18 ? -19.438 -16.688 -2.143 1 98.44 18 LYS B C 1
ATOM 1677 O O . LYS B 1 18 ? -18.703 -16.641 -3.137 1 98.44 18 LYS B O 1
ATOM 1682 N N . LYS B 1 19 ? -20.531 -17.297 -2.107 1 98.19 19 LYS B N 1
ATOM 1683 C CA . LYS B 1 19 ? -21.078 -17.906 -3.316 1 98.19 19 LYS B CA 1
ATOM 1684 C C . LYS B 1 19 ? -21.219 -16.875 -4.438 1 98.19 19 LYS B C 1
ATOM 1686 O O . LYS B 1 19 ? -20.844 -17.141 -5.582 1 98.19 19 LYS B O 1
ATOM 1691 N N . ASP B 1 20 ? -21.75 -15.688 -4.129 1 98.12 20 ASP B N 1
ATOM 1692 C CA . ASP B 1 20 ? -21.922 -14.633 -5.117 1 98.12 20 ASP B CA 1
ATOM 1693 C C . ASP B 1 20 ? -20.562 -14.195 -5.699 1 98.12 20 ASP B C 1
ATOM 1695 O O . ASP B 1 20 ? -20.453 -13.961 -6.902 1 98.12 20 ASP B O 1
ATOM 1699 N N . LEU B 1 21 ? -19.594 -14.102 -4.844 1 98.12 21 LEU B N 1
ATOM 1700 C CA . LEU B 1 21 ? -18.25 -13.742 -5.301 1 98.12 21 LEU B CA 1
ATOM 1701 C C . LEU B 1 21 ? -17.672 -14.836 -6.184 1 98.12 21 LEU B C 1
ATOM 1703 O O . LEU B 1 21 ? -17.094 -14.555 -7.242 1 98.12 21 LEU B O 1
ATOM 1707 N N . LEU B 1 22 ? -17.844 -16.078 -5.812 1 98.31 22 LEU B N 1
ATOM 1708 C CA . LEU B 1 22 ? -17.312 -17.219 -6.539 1 98.31 22 LEU B CA 1
ATOM 1709 C C . LEU B 1 22 ? -17.906 -17.297 -7.941 1 98.31 22 LEU B C 1
ATOM 1711 O O . LEU B 1 22 ? -17.219 -17.719 -8.883 1 98.31 22 LEU B O 1
ATOM 1715 N N . LEU B 1 23 ? -19.094 -16.812 -8.109 1 97.62 23 LEU B N 1
ATOM 1716 C CA . LEU B 1 23 ? -19.797 -16.859 -9.391 1 97.62 23 LEU B CA 1
ATOM 1717 C C . LEU B 1 23 ? -19.125 -15.93 -10.398 1 97.62 23 LEU B C 1
ATOM 1719 O O . LEU B 1 23 ? -19.328 -16.078 -11.609 1 97.62 23 LEU B O 1
ATOM 1723 N N . THR B 1 24 ? -18.344 -14.977 -9.938 1 97.56 24 THR B N 1
ATOM 1724 C CA . THR B 1 24 ? -17.703 -14.008 -10.828 1 97.56 24 THR B CA 1
ATOM 1725 C C . THR B 1 24 ? -16.297 -14.445 -11.18 1 97.56 24 THR B C 1
ATOM 1727 O O . THR B 1 24 ? -15.586 -13.75 -11.906 1 97.56 24 THR B O 1
ATOM 1730 N N . ILE B 1 25 ? -15.82 -15.539 -10.648 1 98.38 25 ILE B N 1
ATOM 1731 C CA . ILE 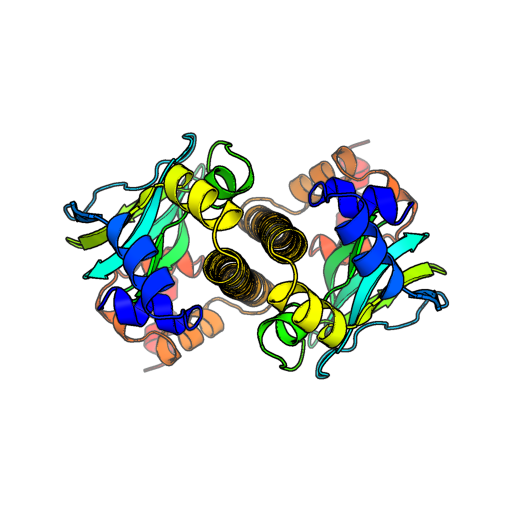B 1 25 ? -14.43 -15.961 -10.789 1 98.38 25 ILE B CA 1
ATOM 1732 C C . ILE B 1 25 ? -14.32 -17.047 -11.852 1 98.38 25 ILE B C 1
ATOM 1734 O O . ILE B 1 25 ? -15.07 -18.031 -11.836 1 98.38 25 ILE B O 1
ATOM 1738 N N . ASN B 1 26 ? -13.43 -16.859 -12.758 1 98.31 26 ASN B N 1
ATOM 1739 C CA . ASN B 1 26 ? -13.148 -17.844 -13.805 1 98.31 26 ASN B CA 1
ATOM 1740 C C . ASN B 1 26 ? -11.75 -18.422 -13.672 1 98.31 26 ASN B C 1
ATOM 1742 O O . ASN B 1 26 ? -10.797 -17.703 -13.367 1 98.31 26 ASN B O 1
ATOM 1746 N N . LEU B 1 27 ? -11.688 -19.75 -13.867 1 98.62 27 LEU B N 1
ATOM 1747 C CA . LEU B 1 27 ? -10.383 -20.406 -13.875 1 98.62 27 LEU B CA 1
ATOM 1748 C C . LEU B 1 27 ? -9.789 -20.406 -15.281 1 98.62 27 LEU B C 1
ATOM 1750 O O . LEU B 1 27 ? -10.438 -20.828 -16.234 1 98.62 27 LEU B O 1
ATOM 1754 N N . ILE B 1 28 ? -8.57 -19.859 -15.406 1 98.69 28 ILE B N 1
ATOM 1755 C CA . ILE B 1 28 ? -7.914 -19.828 -16.719 1 98.69 28 ILE B CA 1
ATOM 1756 C C . ILE B 1 28 ? -6.508 -20.422 -16.594 1 98.69 28 ILE B C 1
ATOM 1758 O O . ILE B 1 28 ? -5.934 -20.469 -15.5 1 98.69 28 ILE B O 1
ATOM 1762 N N . THR B 1 29 ? -5.988 -20.891 -17.656 1 98.75 29 THR B N 1
ATOM 1763 C CA . THR B 1 29 ? -4.621 -21.391 -17.75 1 98.75 29 THR B CA 1
ATOM 1764 C C . THR B 1 29 ? -3.828 -20.609 -18.797 1 98.75 29 THR B C 1
ATOM 1766 O O . THR B 1 29 ? -4.34 -20.297 -19.875 1 98.75 29 THR B O 1
ATOM 1769 N N . ARG B 1 30 ? -2.627 -20.172 -18.438 1 98.62 30 ARG B N 1
ATOM 1770 C CA . ARG B 1 30 ? -1.725 -19.438 -19.328 1 98.62 30 ARG B CA 1
ATOM 1771 C C . ARG B 1 30 ? -0.327 -20.047 -19.297 1 98.62 30 ARG B C 1
ATOM 1773 O O . ARG B 1 30 ? 0.117 -20.562 -18.281 1 98.62 30 ARG B O 1
ATOM 1780 N N . PRO B 1 31 ? 0.381 -20.047 -20.391 1 98.62 31 PRO B N 1
ATOM 1781 C CA . PRO B 1 31 ? 1.683 -20.703 -20.484 1 98.62 31 PRO B CA 1
ATOM 1782 C C . PRO B 1 31 ? 2.807 -19.891 -19.844 1 98.62 31 PRO B C 1
ATOM 1784 O O . PRO B 1 31 ? 2.672 -18.672 -19.672 1 98.62 31 PRO B O 1
ATOM 1787 N N . LYS B 1 32 ? 3.867 -20.625 -19.578 1 98.25 32 LYS B N 1
ATOM 1788 C CA . LYS B 1 32 ? 5.113 -19.984 -19.156 1 98.25 32 LYS B CA 1
ATOM 1789 C C . LYS B 1 32 ? 5.543 -18.906 -20.156 1 98.25 32 LYS B C 1
ATOM 1791 O O . LYS B 1 32 ? 5.465 -19.125 -21.375 1 98.25 32 LYS B O 1
ATOM 1796 N N . GLY B 1 33 ? 5.949 -17.766 -19.594 1 97.88 33 GLY B N 1
ATOM 1797 C CA . GLY B 1 33 ? 6.465 -16.703 -20.453 1 97.88 33 GLY B CA 1
ATOM 1798 C C . GLY B 1 33 ? 5.418 -15.664 -20.797 1 97.88 33 GLY B C 1
ATOM 1799 O O . GLY B 1 33 ? 5.754 -14.57 -21.25 1 97.88 33 GLY B O 1
ATOM 1800 N N . ASN B 1 34 ? 4.199 -16.031 -20.594 1 98.38 34 ASN B N 1
ATOM 1801 C CA . ASN B 1 34 ? 3.121 -15.078 -20.859 1 98.38 34 ASN B CA 1
ATOM 1802 C C . ASN B 1 34 ? 3.234 -13.844 -19.969 1 98.38 34 ASN B C 1
ATOM 1804 O O . ASN B 1 34 ? 3.521 -13.961 -18.766 1 98.38 34 ASN B O 1
ATOM 1808 N N . ILE B 1 35 ? 3.074 -12.648 -20.562 1 98.19 35 ILE B N 1
ATOM 1809 C CA . ILE B 1 35 ? 2.947 -11.406 -19.797 1 98.19 35 ILE B CA 1
ATOM 1810 C C . ILE B 1 35 ? 1.475 -11.133 -19.5 1 98.19 35 ILE B C 1
ATOM 1812 O O . ILE B 1 35 ? 0.74 -10.641 -20.359 1 98.19 35 ILE B O 1
ATOM 1816 N N . ILE B 1 36 ? 1.065 -11.398 -18.359 1 98.31 36 ILE B N 1
ATOM 1817 C CA . ILE B 1 36 ? -0.349 -11.367 -18 1 98.31 36 ILE B CA 1
ATOM 1818 C C . ILE B 1 36 ? -0.784 -9.922 -17.734 1 98.31 36 ILE B C 1
ATOM 1820 O O . ILE B 1 36 ? -1.951 -9.578 -17.938 1 98.31 36 ILE B O 1
ATOM 1824 N N . LEU B 1 37 ? 0.062 -9.117 -17.25 1 97.81 37 LEU B N 1
ATOM 1825 C CA . LEU B 1 37 ? -0.09 -7.664 -17.172 1 97.81 37 LEU B CA 1
ATOM 1826 C C . LEU B 1 37 ? 1.053 -6.957 -17.891 1 97.81 37 LEU B C 1
ATOM 1828 O O . LEU B 1 37 ? 2.225 -7.27 -17.656 1 97.81 37 LEU B O 1
ATOM 1832 N N . LYS B 1 38 ? 0.718 -6.043 -18.734 1 96.38 38 LYS B N 1
ATOM 1833 C CA . LYS B 1 38 ? 1.716 -5.316 -19.516 1 96.38 38 LYS B CA 1
ATOM 1834 C C . LYS B 1 38 ? 1.771 -3.846 -19.109 1 96.38 38 LYS B C 1
ATOM 1836 O O . LYS B 1 38 ? 0.734 -3.189 -19 1 96.38 38 LYS B O 1
ATOM 1841 N N . ALA B 1 39 ? 2.969 -3.381 -18.891 1 94.56 39 ALA B N 1
ATOM 1842 C CA . ALA B 1 39 ? 3.166 -1.968 -18.578 1 94.56 39 ALA B CA 1
ATOM 1843 C C . ALA B 1 39 ? 2.564 -1.08 -19.656 1 94.56 39 ALA B C 1
ATOM 1845 O O . ALA B 1 39 ? 2.645 -1.4 -20.859 1 94.56 39 ALA B O 1
ATOM 1846 N N . GLY B 1 40 ? 1.949 0.034 -19.188 1 95.56 40 GLY B N 1
ATOM 1847 C CA . GLY B 1 40 ? 1.417 1.001 -20.125 1 95.56 40 GLY B CA 1
ATOM 1848 C C . GLY B 1 40 ? 0.003 0.681 -20.578 1 95.56 40 GLY B C 1
ATOM 1849 O O . GLY B 1 40 ? -0.521 1.314 -21.5 1 95.56 40 GLY B O 1
ATOM 1850 N N . LYS B 1 41 ? -0.588 -0.282 -20 1 96.56 41 LYS B N 1
ATOM 1851 C CA . LYS B 1 41 ? -1.968 -0.64 -20.312 1 96.56 41 LYS B CA 1
ATOM 1852 C C . LYS B 1 41 ? -2.844 -0.603 -19.062 1 96.56 41 LYS B C 1
ATOM 1854 O O . LYS B 1 41 ? -2.346 -0.753 -17.938 1 96.56 41 LYS B O 1
ATOM 1859 N N . VAL B 1 42 ? -4.121 -0.353 -19.281 1 97.56 42 VAL B N 1
ATOM 1860 C CA . VAL B 1 42 ? -5.098 -0.455 -18.203 1 97.56 42 VAL B CA 1
ATOM 1861 C C . VAL B 1 42 ? -5.609 -1.89 -18.094 1 97.56 42 VAL B C 1
ATOM 1863 O O . VAL B 1 42 ? -6.043 -2.471 -19.094 1 97.56 42 VAL B O 1
ATOM 1866 N N . GLU B 1 43 ? -5.516 -2.42 -16.953 1 96.94 43 GLU B N 1
ATOM 1867 C CA . GLU B 1 43 ? -5.957 -3.789 -16.719 1 96.94 43 GLU B CA 1
ATOM 1868 C C . GLU B 1 43 ? -7.352 -3.816 -16.094 1 96.94 43 GLU B C 1
ATOM 1870 O O . GLU B 1 43 ? -7.664 -3.004 -15.219 1 96.94 43 GLU B O 1
ATOM 1875 N N . SER B 1 44 ? -8.164 -4.758 -16.5 1 96.75 44 SER B N 1
ATOM 1876 C CA . SER B 1 44 ? -9.547 -4.789 -16.047 1 96.75 44 SER B CA 1
ATOM 1877 C C . SER B 1 44 ? -9.805 -6.004 -15.164 1 96.75 44 SER B C 1
ATOM 1879 O O . SER B 1 44 ? -10.93 -6.211 -14.695 1 96.75 44 SER B O 1
ATOM 1881 N N . SER B 1 45 ? -8.75 -6.805 -14.93 1 97.81 45 SER B N 1
ATOM 1882 C CA . SER B 1 45 ? -8.898 -8 -14.109 1 97.81 45 SER B CA 1
ATOM 1883 C C . SER B 1 45 ? -7.852 -8.055 -13.008 1 97.81 45 SER B C 1
ATOM 1885 O O . SER B 1 45 ? -6.77 -7.477 -13.148 1 97.81 45 SER B O 1
ATOM 1887 N N . ILE B 1 46 ? -8.227 -8.703 -12 1 98.12 46 ILE B N 1
ATOM 1888 C CA . ILE B 1 46 ? -7.242 -9.172 -11.023 1 98.12 46 ILE B CA 1
ATOM 1889 C C . ILE B 1 46 ? -7.195 -10.703 -11.047 1 98.12 46 ILE B C 1
ATOM 1891 O O . ILE B 1 46 ? -8.133 -11.352 -11.516 1 98.12 46 ILE B O 1
ATOM 1895 N N . TYR B 1 47 ? -6.082 -11.25 -10.57 1 98.75 47 TYR B N 1
ATOM 1896 C CA . TYR B 1 47 ? -5.93 -12.695 -10.578 1 98.75 47 TYR B CA 1
ATOM 1897 C C . TYR B 1 47 ? -5.441 -13.195 -9.219 1 98.75 47 TYR B C 1
ATOM 1899 O O . TYR B 1 47 ? -4.684 -12.508 -8.531 1 98.75 47 TYR B O 1
ATOM 1907 N N . PHE B 1 48 ? -5.91 -14.352 -8.852 1 98.81 48 PHE B N 1
ATOM 1908 C CA . PHE B 1 48 ? -5.305 -15.141 -7.785 1 98.81 48 PHE B CA 1
ATOM 1909 C C . PHE B 1 48 ? -4.586 -16.359 -8.344 1 98.81 48 PHE B C 1
ATOM 1911 O O . PHE B 1 48 ? -5.09 -17.016 -9.258 1 98.81 48 PHE B O 1
ATOM 1918 N N . ILE B 1 49 ? -3.43 -16.625 -7.816 1 98.81 49 ILE B N 1
ATOM 1919 C CA . ILE B 1 49 ? -2.621 -17.719 -8.352 1 98.81 49 ILE B CA 1
ATOM 1920 C C . ILE B 1 49 ? -3.061 -19.047 -7.723 1 98.81 49 ILE B C 1
ATOM 1922 O O . ILE B 1 49 ? -2.869 -19.266 -6.523 1 98.81 49 ILE B O 1
ATOM 1926 N N . LYS B 1 50 ? -3.688 -19.859 -8.508 1 98.81 50 LYS B N 1
ATOM 1927 C CA . LYS B 1 50 ? -3.98 -21.234 -8.07 1 98.81 50 LYS B CA 1
ATOM 1928 C C . LYS B 1 50 ? -2.727 -22.094 -8.102 1 98.81 50 LYS B C 1
ATOM 1930 O O . LYS B 1 50 ? -2.441 -22.812 -7.137 1 98.81 50 LYS B O 1
ATOM 1935 N N . LYS B 1 51 ? -2.018 -22 -9.18 1 98.62 51 LYS B N 1
ATOM 1936 C CA . LYS B 1 51 ? -0.788 -22.75 -9.422 1 98.62 51 LYS B CA 1
ATOM 1937 C C . LYS B 1 51 ? 0.176 -21.953 -10.297 1 98.62 51 LYS B C 1
ATOM 1939 O O . LYS B 1 51 ? -0.222 -21.406 -11.328 1 98.62 51 LYS B O 1
ATOM 1944 N N . GLY B 1 52 ? 1.415 -21.953 -9.844 1 98.12 52 GLY B N 1
ATOM 1945 C CA . GLY B 1 52 ? 2.447 -21.312 -10.641 1 98.12 52 GLY B CA 1
ATOM 1946 C C . GLY B 1 52 ? 3.178 -20.203 -9.906 1 98.12 52 GLY B C 1
ATOM 1947 O O . GLY B 1 52 ? 2.92 -19.969 -8.719 1 98.12 52 GLY B O 1
ATOM 1948 N N . ILE B 1 53 ? 4.172 -19.547 -10.586 1 98.25 53 ILE B N 1
ATOM 1949 C CA . ILE B 1 53 ? 4.992 -18.469 -10.062 1 98.25 53 ILE B CA 1
ATOM 1950 C C . ILE B 1 53 ? 5.039 -17.328 -11.078 1 98.25 53 ILE B C 1
ATOM 1952 O O . ILE B 1 53 ? 5.117 -17.562 -12.281 1 98.25 53 ILE B O 1
ATOM 1956 N N . VAL B 1 54 ? 4.977 -16.156 -10.547 1 98.38 54 VAL B N 1
ATOM 1957 C CA . VAL B 1 54 ? 5.023 -14.992 -11.43 1 98.38 54 VAL B CA 1
ATOM 1958 C C . VAL B 1 54 ? 6.102 -14.016 -10.945 1 98.38 54 VAL B C 1
ATOM 1960 O O . VAL B 1 54 ? 6.574 -14.117 -9.812 1 98.38 54 VAL B O 1
ATOM 1963 N N . ARG B 1 55 ? 6.461 -13.156 -11.859 1 97.5 55 ARG B N 1
ATOM 1964 C CA . ARG B 1 55 ? 7.441 -12.102 -11.602 1 97.5 55 ARG B CA 1
ATOM 1965 C C . ARG B 1 55 ? 6.93 -10.742 -12.07 1 97.5 55 ARG B C 1
ATOM 1967 O O . ARG B 1 55 ? 6.414 -10.617 -13.18 1 97.5 55 ARG B O 1
ATOM 1974 N N . ALA B 1 56 ? 6.992 -9.773 -11.188 1 96.94 56 ALA B N 1
ATOM 1975 C CA . ALA B 1 56 ? 6.719 -8.391 -11.57 1 96.94 56 ALA B CA 1
ATOM 1976 C C . ALA B 1 56 ? 8.016 -7.617 -11.781 1 96.94 56 ALA B C 1
ATOM 1978 O O . ALA B 1 56 ? 8.914 -7.656 -10.945 1 96.94 56 ALA B O 1
ATOM 1979 N N . TYR B 1 57 ? 8.117 -6.953 -12.914 1 95.12 57 TYR B N 1
ATOM 1980 C CA . TYR B 1 57 ? 9.328 -6.195 -13.203 1 95.12 57 TYR B CA 1
ATOM 1981 C C . TYR B 1 57 ? 9.008 -4.945 -14.008 1 95.12 57 TYR B C 1
ATOM 1983 O O . TYR B 1 57 ? 7.934 -4.84 -14.602 1 95.12 57 TYR B O 1
ATOM 1991 N N . ILE B 1 58 ? 9.875 -4.035 -13.891 1 91.5 58 ILE B N 1
ATOM 1992 C CA . ILE B 1 58 ? 9.812 -2.803 -14.672 1 91.5 58 ILE B CA 1
ATOM 1993 C C . ILE B 1 58 ? 11.023 -2.717 -15.602 1 91.5 58 ILE B C 1
ATOM 1995 O O . ILE B 1 58 ? 12.141 -3.037 -15.203 1 91.5 58 ILE B O 1
ATOM 1999 N N . ASP B 1 59 ? 10.703 -2.289 -16.812 1 86.62 59 ASP B N 1
ATOM 2000 C CA . ASP B 1 59 ? 11.805 -2.123 -17.75 1 86.62 59 ASP B CA 1
ATOM 2001 C C . ASP B 1 59 ? 12.602 -0.858 -17.453 1 86.62 59 ASP B C 1
ATOM 2003 O O . ASP B 1 59 ? 12.023 0.189 -17.156 1 86.62 59 ASP B O 1
ATOM 2007 N N . ASP B 1 60 ? 13.852 -1.1 -17.281 1 75.81 60 ASP B N 1
ATOM 2008 C CA . ASP B 1 60 ? 14.758 0.04 -17.156 1 75.81 60 ASP B CA 1
ATOM 2009 C C . ASP B 1 60 ? 15.75 0.086 -18.312 1 75.81 60 ASP B C 1
ATOM 2011 O O . ASP B 1 60 ? 15.852 -0.866 -19.094 1 75.81 60 ASP B O 1
ATOM 2015 N N . ASP B 1 61 ? 16.266 1.289 -18.641 1 66.88 61 ASP B N 1
ATOM 2016 C CA . ASP B 1 61 ? 17.172 1.523 -19.766 1 66.88 61 ASP B CA 1
ATOM 2017 C C . ASP B 1 61 ? 18.156 0.368 -19.938 1 66.88 61 ASP B C 1
ATOM 2019 O O . ASP B 1 61 ? 18.453 -0.029 -21.062 1 66.88 61 ASP B O 1
ATOM 2023 N N . ASN B 1 62 ? 18.609 -0.144 -18.938 1 65 62 ASN B N 1
ATOM 2024 C CA . ASN B 1 62 ? 19.703 -1.1 -19.094 1 65 62 ASN B CA 1
ATOM 2025 C C . ASN B 1 62 ? 19.266 -2.516 -18.734 1 65 62 ASN B C 1
ATOM 2027 O O . ASN B 1 62 ? 19.828 -3.492 -19.234 1 65 62 ASN B O 1
ATOM 2031 N N . ASN B 1 63 ? 18.359 -2.607 -17.828 1 78.56 63 ASN B N 1
ATOM 2032 C CA . ASN B 1 63 ? 17.938 -3.916 -17.344 1 78.56 63 ASN B CA 1
ATOM 2033 C C . ASN B 1 63 ? 16.562 -3.863 -16.703 1 78.56 63 ASN B C 1
ATOM 2035 O O . ASN B 1 63 ? 16.031 -2.781 -16.453 1 78.56 63 ASN B O 1
ATOM 2039 N N . ASP B 1 64 ? 15.938 -5.059 -16.688 1 87.06 64 ASP B N 1
ATOM 2040 C CA . ASP B 1 64 ? 14.672 -5.082 -15.961 1 87.06 64 ASP B CA 1
ATOM 2041 C C . ASP B 1 64 ? 14.906 -5.254 -14.461 1 87.06 64 ASP B C 1
ATOM 2043 O O . ASP B 1 64 ? 15.906 -5.848 -14.047 1 87.06 64 ASP B O 1
ATOM 2047 N N . VAL B 1 65 ? 14.164 -4.586 -13.703 1 91.56 65 VAL B N 1
ATOM 2048 C CA . VAL B 1 65 ? 14.242 -4.656 -12.25 1 91.56 65 VAL B CA 1
ATOM 2049 C C . VAL B 1 65 ? 13.031 -5.418 -11.703 1 91.56 65 VAL B C 1
ATOM 2051 O O . VAL B 1 65 ? 11.898 -4.938 -11.781 1 91.56 65 VAL B O 1
ATOM 2054 N N . THR B 1 66 ? 13.305 -6.613 -11.18 1 94.81 66 THR B N 1
ATOM 2055 C CA . THR B 1 66 ? 12.266 -7.379 -10.5 1 94.81 66 THR B CA 1
ATOM 2056 C C . THR B 1 66 ? 12.008 -6.812 -9.109 1 94.81 66 THR B C 1
ATOM 2058 O O . THR B 1 66 ? 12.945 -6.582 -8.344 1 94.81 66 THR B O 1
ATOM 2061 N N . PHE B 1 67 ? 10.719 -6.602 -8.797 1 92.56 67 PHE B N 1
ATOM 2062 C CA . PHE B 1 67 ? 10.492 -6.031 -7.473 1 92.56 67 PHE B CA 1
ATOM 2063 C C . PHE B 1 67 ? 9.5 -6.875 -6.676 1 92.56 67 PHE B C 1
ATOM 2065 O O . PHE B 1 67 ? 9.266 -6.617 -5.496 1 92.56 67 PHE B O 1
ATOM 2072 N N . TRP B 1 68 ? 9 -7.918 -7.293 1 93.31 68 TRP B N 1
ATOM 2073 C CA . TRP B 1 68 ? 8.094 -8.789 -6.559 1 93.31 68 TRP B CA 1
ATOM 2074 C C . TRP B 1 68 ? 7.941 -10.133 -7.266 1 93.31 68 TRP B C 1
ATOM 2076 O O . TRP B 1 68 ? 7.996 -10.203 -8.5 1 93.31 68 TRP B O 1
ATOM 2086 N N . PHE B 1 69 ? 7.844 -11.195 -6.48 1 96.62 69 PHE B N 1
ATOM 2087 C CA . PHE B 1 69 ? 7.43 -12.516 -6.957 1 96.62 69 PHE B CA 1
ATOM 2088 C C . PHE B 1 69 ? 6.113 -12.93 -6.32 1 96.62 69 PHE B C 1
ATOM 2090 O O . PHE B 1 69 ? 5.82 -12.555 -5.184 1 96.62 69 PHE B O 1
ATOM 2097 N N . GLY B 1 70 ? 5.371 -13.68 -7.055 1 96.81 70 GLY B N 1
ATOM 2098 C CA . GLY B 1 70 ? 4.137 -14.242 -6.531 1 96.81 70 GLY B CA 1
ATOM 2099 C C . GLY B 1 70 ? 4.035 -15.742 -6.727 1 96.81 70 GLY B C 1
ATOM 2100 O O . GLY B 1 70 ? 4.449 -16.266 -7.762 1 96.81 70 GLY B O 1
ATOM 2101 N N . LYS B 1 71 ? 3.576 -16.375 -5.699 1 97.5 71 LYS B N 1
ATOM 2102 C CA . LYS B 1 71 ? 3.316 -17.812 -5.742 1 97.5 71 LYS B CA 1
ATOM 2103 C C . LYS B 1 71 ? 1.865 -18.125 -5.383 1 97.5 71 LYS B C 1
ATOM 2105 O O . LYS B 1 71 ? 1.052 -17.203 -5.23 1 97.5 71 LYS B O 1
ATOM 2110 N N . GLU B 1 72 ? 1.572 -19.406 -5.316 1 98 72 GLU B N 1
ATOM 2111 C CA . GLU B 1 72 ? 0.209 -19.859 -5.047 1 98 72 GLU B CA 1
ATOM 2112 C C . GLU B 1 72 ? -0.379 -19.141 -3.838 1 98 72 GLU B C 1
ATOM 2114 O O . GLU B 1 72 ? 0.267 -19.031 -2.793 1 98 72 GLU B O 1
ATOM 2119 N N . GLY B 1 73 ? -1.604 -18.562 -4.016 1 97.31 73 GLY B N 1
ATOM 2120 C CA . GLY B 1 73 ? -2.295 -17.859 -2.943 1 97.31 73 GLY B CA 1
ATOM 2121 C C . GLY B 1 73 ? -2.143 -16.359 -3.016 1 97.31 73 GLY B C 1
ATOM 2122 O O . GLY B 1 73 ? -2.908 -15.617 -2.393 1 97.31 73 GLY B O 1
ATOM 2123 N N . GLU B 1 74 ? -1.198 -15.922 -3.803 1 97.19 74 GLU B N 1
ATOM 2124 C CA . GLU B 1 74 ? -0.958 -14.484 -3.916 1 97.19 74 GLU B CA 1
ATOM 2125 C C . GLU B 1 74 ? -1.768 -13.883 -5.059 1 97.19 74 GLU B C 1
ATOM 2127 O O . GLU B 1 74 ? -2.371 -14.609 -5.852 1 97.19 74 GLU B O 1
ATOM 2132 N N . THR B 1 75 ? -1.776 -12.57 -5.066 1 98 75 THR B N 1
ATOM 2133 C CA . THR B 1 75 ? -2.627 -11.836 -6 1 98 75 THR B CA 1
ATOM 2134 C C . THR B 1 75 ? -1.786 -11.148 -7.074 1 98 75 THR B C 1
ATOM 2136 O O . THR B 1 75 ? -0.724 -10.602 -6.777 1 98 75 THR B O 1
ATOM 2139 N N . ILE B 1 76 ? -2.25 -11.266 -8.328 1 98.44 76 ILE B N 1
ATOM 2140 C CA . ILE B 1 76 ? -1.728 -10.477 -9.445 1 98.44 76 ILE B CA 1
ATOM 2141 C C . ILE B 1 76 ? -2.65 -9.297 -9.719 1 98.44 76 ILE B C 1
ATOM 2143 O O . ILE B 1 76 ? -3.799 -9.477 -10.133 1 98.44 76 ILE B O 1
ATOM 2147 N N . ILE B 1 77 ? -2.113 -8.125 -9.555 1 97.5 77 ILE B N 1
ATOM 2148 C CA . ILE B 1 77 ? -2.979 -6.957 -9.656 1 97.5 77 ILE B CA 1
ATOM 2149 C C . ILE B 1 77 ? -2.152 -5.734 -10.062 1 97.5 77 ILE B C 1
ATOM 2151 O O . ILE B 1 77 ? -1.029 -5.555 -9.586 1 97.5 77 ILE B O 1
ATOM 2155 N N . SER B 1 78 ? -2.656 -5.008 -11.078 1 96.81 78 SER B N 1
ATOM 2156 C CA . SER B 1 78 ? -2.188 -3.641 -11.289 1 96.81 78 SER B CA 1
ATOM 2157 C C . SER B 1 78 ? -2.918 -2.658 -10.375 1 96.81 78 SER B C 1
ATOM 2159 O O . SER B 1 78 ? -4.062 -2.287 -10.648 1 96.81 78 SER B O 1
ATOM 2161 N N . MET B 1 79 ? -2.246 -2.271 -9.359 1 95.38 79 MET B N 1
ATOM 2162 C CA . MET B 1 79 ? -2.902 -1.403 -8.391 1 95.38 79 MET B CA 1
ATOM 2163 C C . MET B 1 79 ? -3.33 -0.088 -9.031 1 95.38 79 MET B C 1
ATOM 2165 O O . MET B 1 79 ? -4.391 0.448 -8.711 1 95.38 79 MET B O 1
ATOM 2169 N N . LYS B 1 80 ? -2.488 0.421 -9.938 1 96.19 80 LYS B N 1
ATOM 2170 C CA . LYS B 1 80 ? -2.822 1.67 -10.617 1 96.19 80 LYS B CA 1
ATOM 2171 C C . LYS B 1 80 ? -4.082 1.516 -11.461 1 96.19 80 LYS B C 1
ATOM 2173 O O . LYS B 1 80 ? -4.945 2.396 -11.469 1 96.19 80 LYS B O 1
ATOM 2178 N N . SER B 1 81 ? -4.18 0.434 -12.188 1 97.12 81 SER B N 1
ATOM 2179 C CA . SER B 1 81 ? -5.387 0.156 -12.961 1 97.12 81 SER B CA 1
ATOM 2180 C C . SER B 1 81 ? -6.586 -0.069 -12.047 1 97.12 81 SER B C 1
ATOM 2182 O O . SER B 1 81 ? -7.648 0.523 -12.25 1 97.12 81 SER B O 1
ATOM 2184 N N . TYR B 1 82 ? -6.391 -0.885 -11.031 1 97.12 82 TYR B N 1
ATOM 2185 C CA . TYR B 1 82 ? -7.453 -1.322 -10.133 1 97.12 82 TYR B CA 1
ATOM 2186 C C . TYR B 1 82 ? -8.023 -0.147 -9.352 1 97.12 82 TYR B C 1
ATOM 2188 O O . TYR B 1 82 ? -9.242 -0.039 -9.18 1 97.12 82 TYR B O 1
ATOM 2196 N N . VAL B 1 83 ? -7.164 0.763 -8.93 1 96.5 83 VAL B N 1
ATOM 2197 C CA . VAL B 1 83 ? -7.586 1.826 -8.023 1 96.5 83 VAL B CA 1
ATOM 2198 C C . VAL B 1 83 ? -7.961 3.07 -8.828 1 96.5 83 VAL B C 1
ATOM 2200 O O . VAL B 1 83 ? -8.945 3.742 -8.516 1 96.5 83 VAL B O 1
ATOM 2203 N N . GLU B 1 84 ? -7.207 3.361 -9.906 1 95.69 84 GLU B N 1
ATOM 2204 C CA . GLU B 1 84 ? -7.336 4.672 -10.539 1 95.69 84 GLU B CA 1
ATOM 2205 C C . GLU B 1 84 ? -7.75 4.539 -12 1 95.69 84 GLU B C 1
ATOM 2207 O O . GLU B 1 84 ? -7.918 5.539 -12.695 1 95.69 84 GLU B O 1
ATOM 2212 N N . ASN B 1 85 ? -7.93 3.311 -12.5 1 96.31 85 ASN B N 1
ATOM 2213 C CA . ASN B 1 85 ? -8.227 3.086 -13.914 1 96.31 85 ASN B CA 1
ATOM 2214 C C . ASN B 1 85 ? -7.199 3.758 -14.812 1 96.31 85 ASN B C 1
ATOM 2216 O O . ASN B 1 85 ? -7.559 4.441 -15.773 1 96.31 85 ASN B O 1
ATOM 2220 N N . GLN B 1 86 ? -5.93 3.635 -14.484 1 97 86 GLN B N 1
ATOM 2221 C CA . GLN B 1 86 ? -4.82 4.207 -15.234 1 97 86 GLN B CA 1
ATOM 2222 C C . GLN B 1 86 ? -3.83 3.131 -15.664 1 97 86 GLN B C 1
ATOM 2224 O O . GLN B 1 86 ? -3.91 1.988 -15.211 1 97 86 GLN B O 1
ATOM 2229 N N . ASN B 1 87 ? -2.883 3.506 -16.5 1 96.75 87 ASN B N 1
ATOM 2230 C CA . ASN B 1 87 ? -1.85 2.592 -16.984 1 96.75 87 ASN B CA 1
ATOM 2231 C C . ASN B 1 87 ? -0.96 2.105 -15.844 1 96.75 87 ASN B C 1
ATOM 2233 O O . ASN B 1 87 ? -0.528 2.9 -15.008 1 96.75 87 ASN B O 1
ATOM 2237 N N . GLY B 1 88 ? -0.815 0.798 -15.812 1 93.69 88 GLY B N 1
ATOM 2238 C CA . GLY B 1 88 ? 0.194 0.28 -14.906 1 93.69 88 GLY B CA 1
ATOM 2239 C C . GLY B 1 88 ? 1.612 0.556 -15.367 1 93.69 88 GLY B C 1
ATOM 2240 O O . GLY B 1 88 ? 1.83 0.968 -16.5 1 93.69 88 GLY B O 1
ATOM 2241 N N . TYR B 1 89 ? 2.562 0.385 -14.531 1 90.5 89 TYR B N 1
ATOM 2242 C CA . TYR B 1 89 ? 3.963 0.628 -14.859 1 90.5 89 TYR B CA 1
ATOM 2243 C C . TYR B 1 89 ? 4.742 -0.679 -14.922 1 90.5 89 TYR B C 1
ATOM 2245 O O . TYR B 1 89 ? 5.906 -0.695 -15.328 1 90.5 89 TYR B O 1
ATOM 2253 N N . GLU B 1 90 ? 4.094 -1.793 -14.492 1 93.69 90 GLU B N 1
ATOM 2254 C CA . GLU B 1 90 ? 4.848 -3.035 -14.352 1 93.69 90 GLU B CA 1
ATOM 2255 C C . GLU B 1 90 ? 4.406 -4.066 -15.391 1 93.69 90 GLU B C 1
ATOM 2257 O O . GLU B 1 90 ? 3.285 -4.004 -15.898 1 93.69 90 GLU B O 1
ATOM 2262 N N . ASN B 1 91 ? 5.332 -4.891 -15.695 1 96.19 91 ASN B N 1
ATOM 2263 C CA . ASN B 1 91 ? 5.043 -6.156 -16.359 1 96.19 91 ASN B CA 1
ATOM 2264 C C . ASN B 1 91 ? 4.969 -7.312 -15.375 1 96.19 91 ASN B C 1
ATOM 2266 O O . ASN B 1 91 ? 5.766 -7.383 -14.438 1 96.19 91 ASN B O 1
ATOM 2270 N N . ILE B 1 92 ? 4 -8.156 -15.562 1 98.19 92 ILE B N 1
ATOM 2271 C CA . ILE B 1 92 ? 3.969 -9.375 -14.766 1 98.19 92 ILE B CA 1
ATOM 2272 C C . ILE B 1 92 ? 4.047 -10.594 -15.688 1 98.19 92 ILE B C 1
ATOM 2274 O O . ILE B 1 92 ? 3.152 -10.82 -16.516 1 98.19 92 ILE B O 1
ATOM 2278 N N . GLU B 1 93 ? 5.094 -11.32 -15.547 1 98.31 93 GLU B N 1
ATOM 2279 C CA . GLU B 1 93 ? 5.395 -12.484 -16.375 1 98.31 93 GLU B CA 1
ATOM 2280 C C . GLU B 1 93 ? 5.145 -13.781 -15.617 1 98.31 93 GLU B C 1
ATOM 2282 O O . GLU B 1 93 ? 5.492 -13.898 -14.438 1 98.31 93 GLU B O 1
ATOM 2287 N N . LEU B 1 94 ? 4.477 -14.742 -16.297 1 98.81 94 LEU B N 1
ATOM 2288 C CA . LEU B 1 94 ? 4.348 -16.078 -15.742 1 98.81 94 LEU B CA 1
ATOM 2289 C C . LEU B 1 94 ? 5.645 -16.875 -15.914 1 98.81 94 LEU B C 1
ATOM 2291 O O . LEU B 1 94 ? 6.062 -17.156 -17.031 1 98.81 94 LEU B O 1
ATOM 2295 N N . LEU B 1 95 ? 6.293 -17.25 -14.844 1 98.44 95 LEU B N 1
ATOM 2296 C CA . LEU B 1 95 ? 7.574 -17.953 -14.906 1 98.44 95 LEU B CA 1
ATOM 2297 C C . LEU B 1 95 ? 7.371 -19.453 -15.07 1 98.44 95 LEU B C 1
ATOM 2299 O O . LEU B 1 95 ? 8.328 -20.188 -15.305 1 98.44 95 LEU B O 1
ATOM 2303 N N . GLU B 1 96 ? 6.184 -19.938 -14.875 1 98.38 96 GLU B N 1
ATOM 2304 C CA . GLU B 1 96 ? 5.684 -21.281 -15.109 1 98.38 96 GLU B CA 1
ATOM 2305 C C . GLU B 1 96 ? 4.32 -21.25 -15.797 1 98.38 96 GLU B C 1
ATOM 2307 O O . GLU B 1 96 ? 3.703 -20.203 -15.914 1 98.38 96 GLU B O 1
ATOM 2312 N N . GLU B 1 97 ? 3.93 -22.5 -16.281 1 98.62 97 GLU B N 1
ATOM 2313 C CA . GLU B 1 97 ? 2.508 -22.609 -16.594 1 98.62 97 GLU B CA 1
ATOM 2314 C C . GLU B 1 97 ? 1.65 -22.344 -15.359 1 98.62 97 GLU B C 1
ATOM 2316 O O . GLU B 1 97 ? 1.877 -22.938 -14.305 1 98.62 97 GLU B O 1
ATOM 2321 N N . CYS B 1 98 ? 0.71 -21.406 -15.531 1 98.81 98 CYS B N 1
ATOM 2322 C CA . CYS B 1 98 ? -0.042 -20.984 -14.359 1 98.81 98 CYS B CA 1
ATOM 2323 C C . CYS B 1 98 ? -1.527 -21.281 -14.523 1 98.81 98 CYS B C 1
ATOM 2325 O O . CYS B 1 98 ? -2.059 -21.203 -15.633 1 98.81 98 CYS B O 1
ATOM 2327 N N . GLU B 1 99 ? -2.121 -21.719 -13.508 1 98.94 99 GLU B N 1
ATOM 2328 C CA . GLU B 1 99 ? -3.57 -21.656 -13.328 1 98.94 99 GLU B CA 1
ATOM 2329 C C . GLU B 1 99 ? -3.975 -20.484 -12.453 1 98.94 99 GLU B C 1
ATOM 2331 O O . GLU B 1 99 ? -3.482 -20.328 -11.336 1 98.94 99 GLU B O 1
ATOM 2336 N N . LEU B 1 100 ? -4.867 -19.625 -12.977 1 98.88 100 LEU B N 1
ATOM 2337 C CA . LEU B 1 100 ? -5.207 -18.375 -12.328 1 98.88 100 LEU B CA 1
ATOM 2338 C C . LEU B 1 100 ? -6.715 -18.234 -12.172 1 98.88 100 LEU B C 1
ATOM 2340 O O . LEU B 1 100 ? -7.473 -18.594 -13.07 1 98.88 100 LEU B O 1
ATOM 2344 N N . TYR B 1 101 ? -7.105 -17.766 -11.039 1 98.88 101 TYR B N 1
ATOM 2345 C CA . TYR B 1 101 ? -8.477 -17.312 -10.852 1 98.88 101 TYR B CA 1
ATOM 2346 C C . TYR B 1 101 ? -8.633 -15.859 -11.289 1 98.88 101 TYR B C 1
ATOM 2348 O O . TYR B 1 101 ? -8.039 -14.953 -10.695 1 98.88 101 TYR B O 1
ATOM 2356 N N . GLU B 1 102 ? -9.43 -15.656 -12.289 1 98.75 102 GLU B N 1
ATOM 2357 C CA . GLU B 1 102 ? -9.617 -14.32 -12.844 1 98.75 102 GLU B CA 1
ATOM 2358 C C . GLU B 1 102 ? -10.898 -13.68 -12.32 1 98.75 102 GLU B C 1
ATOM 2360 O O . GLU B 1 102 ? -11.953 -14.312 -12.305 1 98.75 102 GLU B O 1
ATOM 2365 N N . LEU B 1 103 ? -10.758 -12.484 -11.898 1 98.12 103 LEU B N 1
ATOM 2366 C CA . LEU B 1 103 ? -11.883 -11.688 -11.438 1 98.12 103 LEU B CA 1
ATOM 2367 C C . LEU B 1 103 ? -11.906 -10.328 -12.125 1 98.12 103 LEU B C 1
ATOM 2369 O O . LEU B 1 103 ? -10.93 -9.57 -12.055 1 98.12 103 LEU B O 1
ATOM 2373 N N . LYS B 1 104 ? -13.023 -10.031 -12.789 1 97.81 104 LYS B N 1
ATOM 2374 C CA . LYS B 1 104 ? -13.156 -8.727 -13.422 1 97.81 104 LYS B CA 1
ATOM 2375 C C . LYS B 1 104 ? -13.438 -7.637 -12.391 1 97.81 104 LYS B C 1
ATOM 2377 O O . LYS B 1 104 ? -14.289 -7.812 -11.516 1 97.81 104 LYS B O 1
ATOM 2382 N N . THR B 1 105 ? -12.75 -6.52 -12.492 1 97.19 105 THR B N 1
ATOM 2383 C CA . THR B 1 105 ? -12.867 -5.438 -11.523 1 97.19 105 THR B CA 1
ATOM 2384 C C . THR B 1 105 ? -14.289 -4.867 -11.516 1 97.19 105 THR B C 1
ATOM 2386 O O . THR B 1 105 ? -14.797 -4.465 -10.469 1 97.19 105 THR B O 1
ATOM 2389 N N . ALA B 1 106 ? -14.938 -4.836 -12.68 1 97.25 106 ALA B N 1
ATOM 2390 C CA . ALA B 1 106 ? -16.297 -4.328 -12.781 1 97.25 106 ALA B CA 1
ATOM 2391 C C . ALA B 1 106 ? -17.266 -5.176 -11.945 1 97.25 106 ALA B C 1
ATOM 2393 O O . ALA B 1 106 ? -18.188 -4.645 -11.328 1 97.25 106 ALA B O 1
ATOM 2394 N N . ASP B 1 107 ? -17.078 -6.465 -11.953 1 97.62 107 ASP B N 1
ATOM 2395 C CA . ASP B 1 107 ? -17.906 -7.359 -11.156 1 97.62 107 ASP B CA 1
ATOM 2396 C C . ASP B 1 107 ? -17.703 -7.105 -9.664 1 97.62 107 ASP B C 1
ATOM 2398 O O . ASP B 1 107 ? -18.672 -7.078 -8.898 1 97.62 107 ASP B O 1
ATOM 2402 N N . LEU B 1 108 ? -16.484 -6.922 -9.25 1 97.19 108 LEU B N 1
ATOM 2403 C CA . LEU B 1 108 ? -16.172 -6.621 -7.859 1 97.19 108 LEU B CA 1
ATOM 2404 C C . LEU B 1 108 ? -16.859 -5.324 -7.426 1 97.19 108 LEU B C 1
ATOM 2406 O O . LEU B 1 108 ? -17.484 -5.27 -6.363 1 97.19 108 LEU B O 1
ATOM 2410 N N . GLU B 1 109 ? -16.672 -4.336 -8.281 1 97.06 109 GLU B N 1
ATOM 2411 C CA . GLU B 1 109 ? -17.25 -3.037 -7.953 1 97.06 109 GLU B CA 1
ATOM 2412 C C . GLU B 1 109 ? -18.75 -3.143 -7.723 1 97.06 109 GLU B C 1
ATOM 2414 O O . GLU B 1 109 ? -19.281 -2.545 -6.785 1 97.06 109 GLU B O 1
ATOM 2419 N N . ARG B 1 110 ? -19.422 -3.896 -8.57 1 97.88 110 ARG B N 1
ATOM 2420 C CA . ARG B 1 110 ? -20.859 -4.113 -8.414 1 97.88 110 ARG B CA 1
ATOM 2421 C C . ARG B 1 110 ? -21.172 -4.77 -7.074 1 97.88 110 ARG B C 1
ATOM 2423 O O . ARG B 1 110 ? -22.078 -4.344 -6.363 1 97.88 110 ARG B O 1
ATOM 2430 N N . LEU B 1 111 ? -20.406 -5.746 -6.75 1 98.31 111 LEU B N 1
ATOM 2431 C CA . LEU B 1 111 ? -20.641 -6.5 -5.52 1 98.31 111 LEU B CA 1
ATOM 2432 C C . LEU B 1 111 ? -20.328 -5.648 -4.293 1 98.31 111 LEU B C 1
ATOM 2434 O O . LEU B 1 111 ? -21 -5.758 -3.268 1 98.31 111 LEU B O 1
ATOM 2438 N N . PHE B 1 112 ? -19.297 -4.773 -4.355 1 98.44 112 PHE B N 1
ATOM 2439 C CA . PHE B 1 112 ? -18.953 -3.869 -3.262 1 98.44 112 PHE B CA 1
ATOM 2440 C C . PHE B 1 112 ? -20.141 -2.98 -2.908 1 98.44 112 PHE B C 1
ATOM 2442 O O . PHE B 1 112 ? -20.344 -2.643 -1.74 1 98.44 112 PHE B O 1
ATOM 2449 N N . ASN B 1 113 ? -20.891 -2.652 -3.9 1 97.75 113 ASN B N 1
ATOM 2450 C CA . ASN B 1 113 ? -21.953 -1.674 -3.719 1 97.75 113 ASN B CA 1
ATOM 2451 C C . ASN B 1 113 ? -23.25 -2.336 -3.25 1 97.75 113 ASN B C 1
ATOM 2453 O O . ASN B 1 113 ? -24.156 -1.657 -2.781 1 97.75 113 ASN B O 1
ATOM 2457 N N . SER B 1 114 ? -23.344 -3.645 -3.295 1 97.94 114 SER B N 1
ATOM 2458 C CA . SER B 1 114 ? -24.625 -4.289 -3.014 1 97.94 114 SER B CA 1
ATOM 2459 C C . SER B 1 114 ? -24.516 -5.23 -1.819 1 97.94 114 SER B C 1
ATOM 2461 O O . SER B 1 114 ? -25.531 -5.668 -1.277 1 97.94 114 SER B O 1
ATOM 2463 N N . ASP B 1 115 ? -23.344 -5.566 -1.373 1 98.62 115 ASP B N 1
ATOM 2464 C CA . ASP B 1 115 ? -23.125 -6.527 -0.295 1 98.62 115 ASP B CA 1
ATOM 2465 C C . ASP B 1 115 ? -22.062 -6.031 0.679 1 98.62 115 ASP B C 1
ATOM 2467 O O . ASP B 1 115 ? -20.875 -5.992 0.344 1 98.62 115 ASP B O 1
ATOM 2471 N N . ILE B 1 116 ? -22.469 -5.707 1.902 1 98.69 116 ILE B N 1
ATOM 2472 C CA . ILE B 1 116 ? -21.578 -5.09 2.881 1 98.69 116 ILE B CA 1
ATOM 2473 C C . ILE B 1 116 ? -20.453 -6.059 3.238 1 98.69 116 ILE B C 1
ATOM 2475 O O . ILE B 1 116 ? -19.328 -5.637 3.516 1 98.69 116 ILE B O 1
ATOM 2479 N N . HIS B 1 117 ? -20.688 -7.355 3.229 1 98.75 117 HIS B N 1
ATOM 2480 C CA . HIS B 1 117 ? -19.656 -8.336 3.537 1 98.75 117 HIS B CA 1
ATOM 2481 C C . HIS B 1 117 ? -18.578 -8.367 2.457 1 98.75 117 HIS B C 1
ATOM 2483 O O . HIS B 1 117 ? -17.391 -8.477 2.762 1 98.75 117 HIS B O 1
ATOM 2489 N N . ILE B 1 118 ? -19 -8.242 1.232 1 98.75 118 ILE B N 1
ATOM 2490 C CA . ILE B 1 118 ? -18.031 -8.219 0.133 1 98.75 118 ILE B CA 1
ATOM 2491 C C . ILE B 1 118 ? -17.297 -6.887 0.122 1 98.75 118 ILE B C 1
ATOM 2493 O O . ILE B 1 118 ? -16.109 -6.832 -0.196 1 98.75 118 ILE B O 1
ATOM 2497 N N . ALA B 1 119 ? -18.016 -5.773 0.464 1 98.69 119 ALA B N 1
ATOM 2498 C CA . ALA B 1 119 ? -17.344 -4.492 0.628 1 98.69 119 ALA B CA 1
ATOM 2499 C C . ALA B 1 119 ? -16.219 -4.594 1.662 1 98.69 119 ALA B C 1
ATOM 2501 O O . ALA B 1 119 ? -15.102 -4.133 1.425 1 98.69 119 ALA B O 1
ATOM 2502 N N . ASN B 1 120 ? -16.484 -5.234 2.758 1 98.75 120 ASN B N 1
ATOM 2503 C CA . ASN B 1 120 ? -15.492 -5.414 3.805 1 98.75 120 ASN B CA 1
ATOM 2504 C C . ASN B 1 120 ? -14.383 -6.371 3.363 1 98.75 120 ASN B C 1
ATOM 2506 O O . ASN B 1 120 ? -13.219 -6.199 3.738 1 98.75 120 ASN B O 1
ATOM 2510 N N . TRP B 1 121 ? -14.727 -7.383 2.615 1 98.75 121 TRP B N 1
ATOM 2511 C CA . TRP B 1 121 ? -13.711 -8.242 2.021 1 98.75 121 TRP B CA 1
ATOM 2512 C C . TRP B 1 121 ? -12.758 -7.43 1.152 1 98.75 121 TRP B C 1
ATOM 2514 O O . TRP B 1 121 ? -11.539 -7.578 1.253 1 98.75 121 TRP B O 1
ATOM 2524 N N . GLY B 1 122 ? -13.344 -6.543 0.309 1 98.5 122 GLY B N 1
ATOM 2525 C CA . GLY B 1 122 ? -12.531 -5.672 -0.522 1 98.5 122 GLY B CA 1
ATOM 2526 C C . GLY B 1 122 ? -11.617 -4.766 0.281 1 98.5 122 GLY B C 1
ATOM 2527 O O . GLY B 1 122 ? -10.477 -4.531 -0.104 1 98.5 122 GLY B O 1
ATOM 2528 N N . ARG B 1 123 ? -12.117 -4.2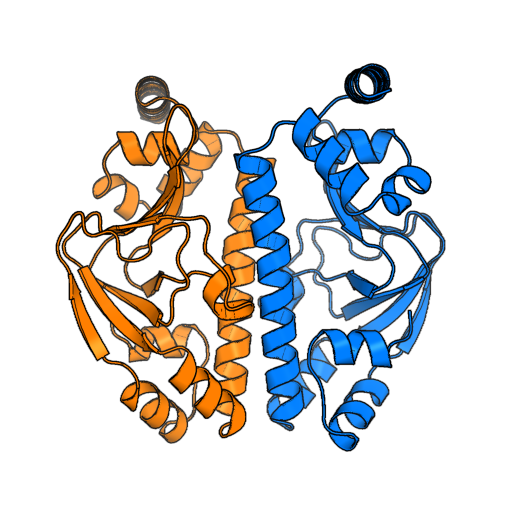38 1.334 1 98.5 12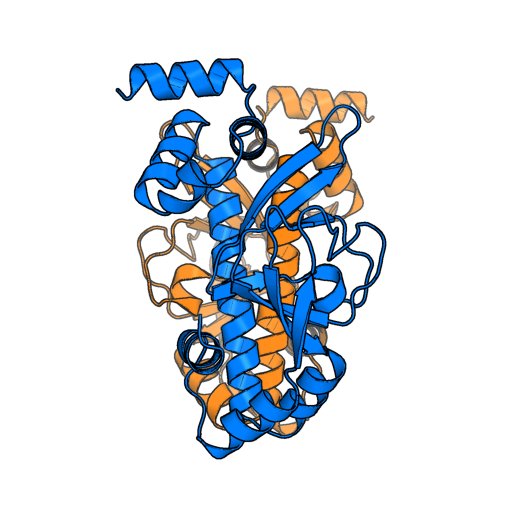3 ARG B N 1
ATOM 2529 C CA . ARG B 1 123 ? -11.312 -3.402 2.221 1 98.5 123 ARG B CA 1
ATOM 2530 C C . ARG B 1 123 ? -10.141 -4.188 2.795 1 98.5 123 ARG B C 1
ATOM 2532 O O . ARG B 1 123 ? -8.992 -3.732 2.73 1 98.5 123 ARG B O 1
ATOM 2539 N N . LYS B 1 124 ? -10.398 -5.359 3.32 1 98.5 124 LYS B N 1
ATOM 2540 C CA . LYS B 1 124 ? -9.352 -6.191 3.906 1 98.5 124 LYS B CA 1
ATOM 2541 C C . LYS B 1 124 ? -8.344 -6.633 2.852 1 98.5 124 LYS B C 1
ATOM 2543 O O . LYS B 1 124 ? -7.145 -6.719 3.129 1 98.5 124 LYS B O 1
ATOM 2548 N N . PHE B 1 125 ? -8.875 -6.859 1.698 1 98.62 125 PHE B N 1
ATOM 2549 C CA . PHE B 1 125 ? -8.008 -7.191 0.574 1 98.62 125 PHE B CA 1
ATOM 2550 C C . PHE B 1 125 ? -7.02 -6.066 0.299 1 98.62 125 PHE B C 1
ATOM 2552 O O . PHE B 1 125 ? -5.812 -6.297 0.231 1 98.62 125 PHE B O 1
ATOM 2559 N N . ALA B 1 126 ? -7.477 -4.844 0.163 1 98.31 126 ALA B N 1
ATOM 2560 C CA . ALA B 1 126 ? -6.629 -3.678 -0.079 1 98.31 126 ALA B CA 1
ATOM 2561 C C . ALA B 1 126 ? -5.637 -3.477 1.062 1 98.31 126 ALA B C 1
ATOM 2563 O O . ALA B 1 126 ? -4.465 -3.166 0.826 1 98.31 126 ALA B O 1
ATOM 2564 N N . GLU B 1 127 ? -6.086 -3.66 2.221 1 98.25 127 GLU B N 1
ATOM 2565 C CA . GLU B 1 127 ? -5.25 -3.484 3.404 1 98.25 127 GLU B CA 1
ATOM 2566 C C . GLU B 1 127 ? -4.113 -4.5 3.434 1 98.25 127 GLU B C 1
ATOM 2568 O O . GLU B 1 127 ? -2.973 -4.156 3.752 1 98.25 127 GLU B O 1
ATOM 2573 N N . LYS B 1 128 ? -4.383 -5.707 3.117 1 97.5 128 LYS B N 1
ATOM 2574 C CA . LYS B 1 128 ? -3.35 -6.738 3.098 1 97.5 128 LYS B CA 1
ATOM 2575 C C . LYS B 1 128 ? -2.326 -6.473 1.998 1 97.5 128 LYS B C 1
ATOM 2577 O O . LYS B 1 128 ? -1.123 -6.641 2.209 1 97.5 128 LYS B O 1
ATOM 2582 N N . GLU B 1 129 ? -2.822 -6.066 0.846 1 97.38 129 GLU B N 1
ATOM 2583 C CA . GLU B 1 129 ? -1.901 -5.711 -0.229 1 97.38 129 GLU B CA 1
ATOM 2584 C C . GLU B 1 129 ? -1.052 -4.504 0.148 1 97.38 129 GLU B C 1
ATOM 2586 O O . GLU B 1 129 ? 0.115 -4.41 -0.239 1 97.38 129 GLU B O 1
ATOM 2591 N N . LEU B 1 130 ? -1.666 -3.574 0.828 1 97.31 130 LEU B N 1
ATOM 2592 C CA . LEU B 1 130 ? -0.945 -2.408 1.327 1 97.31 130 LEU B CA 1
ATOM 2593 C C . LEU B 1 130 ? 0.201 -2.828 2.242 1 97.31 130 LEU B C 1
ATOM 2595 O O . LEU B 1 130 ? 1.327 -2.348 2.094 1 97.31 130 LEU B O 1
ATOM 2599 N N . ILE B 1 131 ? -0.016 -3.73 3.143 1 96.56 131 ILE B N 1
ATOM 2600 C CA . ILE B 1 131 ? 1.005 -4.215 4.062 1 96.56 131 ILE B CA 1
ATOM 2601 C C . ILE B 1 131 ? 2.135 -4.879 3.281 1 96.56 131 ILE B C 1
ATOM 2603 O O . ILE B 1 131 ? 3.312 -4.652 3.562 1 96.56 131 ILE B O 1
ATOM 2607 N N . LYS B 1 132 ? 1.755 -5.688 2.336 1 95.38 132 LYS B N 1
ATOM 2608 C CA . LYS B 1 132 ? 2.764 -6.344 1.51 1 95.38 132 LYS B CA 1
ATOM 2609 C C . LYS B 1 132 ? 3.652 -5.32 0.81 1 95.38 132 LYS B C 1
ATOM 2611 O O . LYS B 1 132 ? 4.875 -5.461 0.792 1 95.38 132 LYS B O 1
ATOM 2616 N N . THR B 1 133 ? 3.039 -4.336 0.255 1 95.94 133 THR B N 1
ATOM 2617 C CA . THR B 1 133 ? 3.775 -3.287 -0.447 1 95.94 133 THR B CA 1
ATOM 2618 C C . THR B 1 133 ? 4.664 -2.512 0.52 1 95.94 133 THR B C 1
ATOM 2620 O O . THR B 1 133 ? 5.812 -2.199 0.2 1 95.94 133 THR B O 1
ATOM 2623 N N . GLU B 1 134 ? 4.129 -2.189 1.615 1 94.81 134 GLU B N 1
ATOM 2624 C CA . GLU B 1 134 ? 4.895 -1.473 2.631 1 94.81 134 GLU B CA 1
ATOM 2625 C C . GLU B 1 134 ? 6.105 -2.285 3.082 1 94.81 134 GLU B C 1
ATOM 2627 O O . GLU B 1 134 ? 7.195 -1.738 3.254 1 94.81 134 GLU B O 1
ATOM 2632 N N . GLU B 1 135 ? 5.941 -3.529 3.299 1 92.25 135 GLU B N 1
ATOM 2633 C CA . GLU B 1 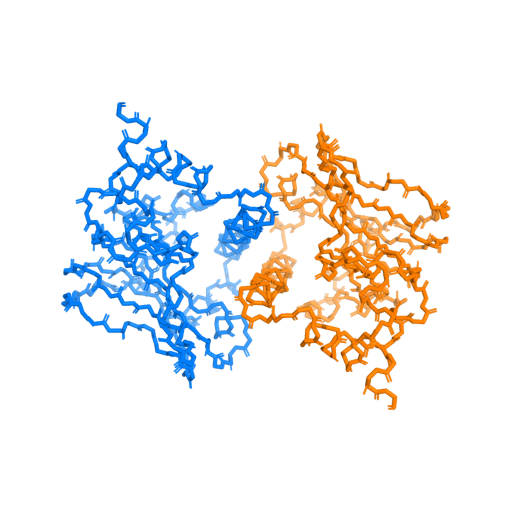135 ? 7.047 -4.395 3.697 1 92.25 135 GLU B CA 1
ATOM 2634 C C . GLU B 1 135 ? 8.141 -4.41 2.639 1 92.25 135 GLU B C 1
ATOM 2636 O O . GLU B 1 135 ? 9.328 -4.445 2.969 1 92.25 135 GLU B O 1
ATOM 2641 N N . ARG B 1 136 ? 7.758 -4.43 1.451 1 92.38 136 ARG B N 1
ATOM 2642 C CA . ARG B 1 136 ? 8.734 -4.352 0.368 1 92.38 136 ARG B CA 1
ATOM 2643 C C . ARG B 1 136 ? 9.492 -3.029 0.41 1 92.38 136 ARG B C 1
ATOM 2645 O O . ARG B 1 136 ? 10.711 -3 0.234 1 92.38 136 ARG B O 1
ATOM 2652 N N . LEU B 1 137 ? 8.781 -1.947 0.586 1 93.12 137 LEU B N 1
ATOM 2653 C CA . LEU B 1 137 ? 9.391 -0.627 0.694 1 93.12 137 LEU B CA 1
ATOM 2654 C C . LEU B 1 137 ? 10.391 -0.583 1.847 1 93.12 137 LEU B C 1
ATOM 2656 O O . LEU B 1 137 ? 11.523 -0.134 1.675 1 93.12 137 LEU B O 1
ATOM 2660 N N . ILE B 1 138 ? 9.953 -1.103 2.979 1 89.69 138 ILE B N 1
ATOM 2661 C CA . ILE B 1 138 ? 10.781 -1.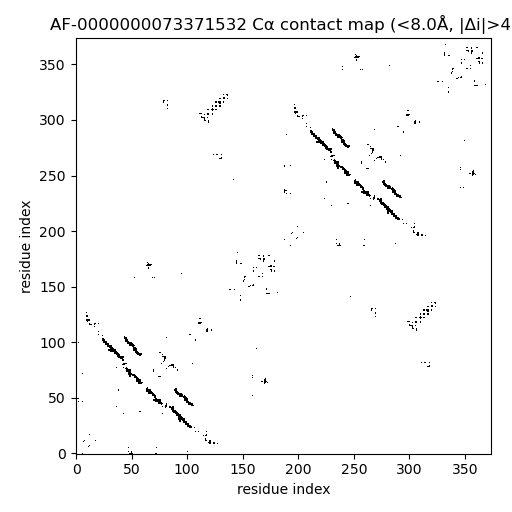104 4.176 1 89.69 138 ILE B CA 1
ATOM 2662 C C . ILE B 1 138 ? 12.031 -1.947 3.936 1 89.69 138 ILE B C 1
ATOM 2664 O O . ILE B 1 138 ? 13.141 -1.543 4.297 1 89.69 138 ILE B O 1
ATOM 2668 N N . SER B 1 139 ? 11.852 -3.088 3.375 1 90.31 139 SER B N 1
ATOM 2669 C CA . SER B 1 139 ? 12.984 -3.955 3.062 1 90.31 139 SER B CA 1
ATOM 2670 C C . SER B 1 139 ? 13.992 -3.25 2.158 1 90.31 139 SER B C 1
ATOM 2672 O O . SER B 1 139 ? 15.195 -3.307 2.402 1 90.31 139 SER B O 1
ATOM 2674 N N . LYS B 1 140 ? 13.5 -2.566 1.177 1 88.12 140 LYS B N 1
ATOM 2675 C CA . LYS B 1 140 ? 14.359 -1.863 0.226 1 88.12 140 LYS B CA 1
ATOM 2676 C C . LYS B 1 140 ? 15.109 -0.722 0.904 1 88.12 140 LYS B C 1
ATOM 2678 O O . LYS B 1 140 ? 16.234 -0.41 0.529 1 88.12 140 LYS B O 1
ATOM 2683 N N . LEU B 1 141 ? 14.547 -0.182 1.882 1 85.12 141 LEU B N 1
ATOM 2684 C CA . LEU B 1 141 ? 15.125 0.976 2.557 1 85.12 141 LEU B CA 1
ATOM 2685 C C . LEU B 1 141 ? 16.172 0.545 3.58 1 85.12 141 LEU B C 1
ATOM 2687 O O . LEU B 1 141 ? 17.172 1.237 3.781 1 85.12 141 LEU B O 1
ATOM 2691 N N . PHE B 1 142 ? 16.062 -0.689 4.098 1 84.06 142 PHE B N 1
ATOM 2692 C CA . PHE B 1 142 ? 16.812 -0.925 5.32 1 84.06 142 PHE B CA 1
ATOM 2693 C C . PHE B 1 142 ? 17.703 -2.158 5.18 1 84.06 142 PHE B C 1
ATOM 2695 O O . PHE B 1 142 ? 18.578 -2.398 6.012 1 84.06 142 PHE B O 1
ATOM 2702 N N . LYS B 1 143 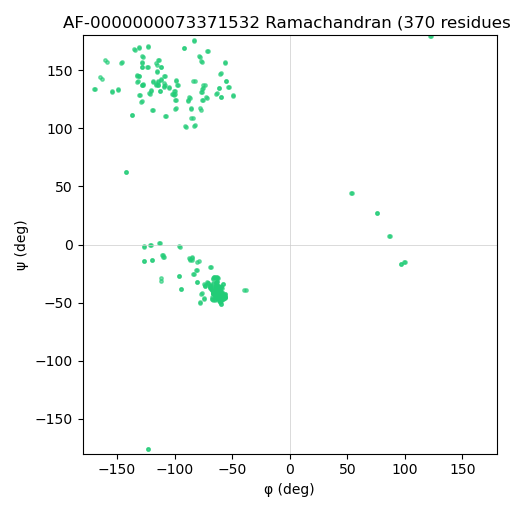? 17.438 -2.846 4.227 1 88.38 143 LYS B N 1
ATOM 2703 C CA . LYS B 1 143 ? 18.203 -4.094 4.121 1 88.38 143 LYS B CA 1
ATOM 2704 C C . LYS B 1 143 ? 19.109 -4.078 2.902 1 88.38 143 LYS B C 1
ATOM 2706 O O . LYS B 1 143 ? 18.75 -3.553 1.85 1 88.38 143 LYS B O 1
ATOM 2711 N N . ASN B 1 144 ? 20.25 -4.617 3.139 1 91.62 144 ASN B N 1
ATOM 2712 C CA . ASN B 1 144 ? 21.125 -4.844 1.994 1 91.62 144 ASN B CA 1
ATOM 2713 C C . ASN B 1 144 ? 20.781 -6.148 1.281 1 91.62 144 ASN B C 1
ATOM 2715 O O . ASN B 1 144 ? 19.891 -6.883 1.707 1 91.62 144 ASN B O 1
ATOM 2719 N N . ALA B 1 145 ? 21.469 -6.348 0.196 1 93.12 145 ALA B N 1
ATOM 2720 C CA . ALA B 1 145 ? 21.156 -7.492 -0.658 1 93.12 145 ALA B CA 1
ATOM 2721 C C . ALA B 1 145 ? 21.297 -8.805 0.113 1 93.12 145 ALA B C 1
ATOM 2723 O O . ALA B 1 145 ? 20.469 -9.703 -0.046 1 93.12 145 ALA B O 1
ATOM 2724 N N . SER B 1 146 ? 22.312 -8.922 0.924 1 95.25 146 SER B N 1
ATOM 2725 C CA . SER B 1 146 ? 22.516 -10.141 1.695 1 95.25 146 SER B CA 1
ATOM 2726 C C . SER B 1 146 ? 21.375 -10.375 2.678 1 95.25 146 SER B C 1
ATOM 2728 O O . SER B 1 146 ? 20.859 -11.492 2.783 1 95.25 146 SER B O 1
ATOM 2730 N N . GLU B 1 147 ? 21 -9.383 3.352 1 94.94 147 GLU B N 1
ATOM 2731 C CA . GLU B 1 147 ? 19.891 -9.469 4.305 1 94.94 147 GLU B CA 1
ATOM 2732 C C . GLU B 1 147 ? 18.594 -9.844 3.604 1 94.94 147 GLU B C 1
ATOM 2734 O O . GLU B 1 147 ? 17.828 -10.672 4.109 1 94.94 147 GLU B O 1
ATOM 2739 N N . ARG B 1 148 ? 18.391 -9.258 2.447 1 94.56 148 ARG B N 1
ATOM 2740 C CA . ARG B 1 148 ? 17.172 -9.547 1.686 1 94.56 148 ARG B CA 1
ATOM 2741 C C . ARG B 1 148 ? 17.172 -10.984 1.187 1 94.56 148 ARG B C 1
ATOM 2743 O O . ARG B 1 148 ? 16.125 -11.633 1.146 1 94.56 148 ARG B O 1
ATOM 2750 N N . TYR B 1 149 ? 18.312 -11.445 0.811 1 95.88 149 TYR B N 1
ATOM 2751 C CA . TYR B 1 149 ? 18.406 -12.836 0.375 1 95.88 149 TYR B CA 1
ATOM 2752 C C . TYR B 1 149 ? 18.109 -13.789 1.521 1 95.88 149 TYR B C 1
ATOM 2754 O O . TYR B 1 149 ? 17.391 -14.781 1.339 1 95.88 149 TYR B O 1
ATOM 2762 N N . ILE B 1 150 ? 18.594 -13.484 2.658 1 95.44 150 ILE B N 1
ATOM 2763 C CA . ILE B 1 150 ? 18.359 -14.305 3.838 1 95.44 150 ILE B CA 1
ATOM 2764 C C . ILE B 1 150 ? 16.859 -14.32 4.16 1 95.44 150 ILE B C 1
ATOM 2766 O O . ILE B 1 150 ? 16.297 -15.367 4.484 1 95.44 150 ILE B O 1
ATOM 2770 N N . ASP B 1 151 ? 16.266 -13.148 4.074 1 94.38 151 ASP B N 1
ATOM 2771 C CA . ASP B 1 151 ? 14.82 -13.07 4.285 1 94.38 151 ASP B CA 1
ATOM 2772 C C . ASP B 1 151 ? 14.07 -13.961 3.293 1 94.38 151 ASP B C 1
ATOM 2774 O O . ASP B 1 151 ? 13.102 -14.633 3.658 1 94.38 151 ASP B O 1
ATOM 2778 N N . LEU B 1 152 ? 14.469 -13.891 2.025 1 93.25 152 LEU B N 1
ATOM 2779 C CA . LEU B 1 152 ? 13.852 -14.711 0.992 1 93.25 152 LEU B CA 1
ATOM 2780 C C . LEU B 1 152 ? 14 -16.188 1.317 1 93.25 152 LEU B C 1
ATOM 2782 O O . LEU B 1 152 ? 13.039 -16.953 1.199 1 93.25 152 LEU B O 1
ATOM 2786 N N . LEU B 1 153 ? 15.141 -16.578 1.732 1 93.81 153 LEU B N 1
ATOM 2787 C CA . LEU B 1 153 ? 15.438 -17.969 2.09 1 93.81 153 LEU B CA 1
ATOM 2788 C C . LEU B 1 153 ? 14.555 -18.422 3.246 1 93.81 153 LEU B C 1
ATOM 2790 O O . LEU B 1 153 ? 14.07 -19.562 3.252 1 93.81 153 LEU B O 1
ATOM 2794 N N . LYS B 1 154 ? 14.375 -17.562 4.168 1 94 154 LYS B N 1
ATOM 2795 C CA . LYS B 1 154 ? 13.641 -17.906 5.379 1 94 154 LYS B CA 1
ATOM 2796 C C . LYS B 1 154 ? 12.133 -17.938 5.117 1 94 154 LYS B C 1
ATOM 2798 O O . LYS B 1 154 ? 11.438 -18.844 5.566 1 94 154 LYS B O 1
ATOM 2803 N N . ASN B 1 155 ? 11.648 -16.984 4.387 1 91.81 155 ASN B N 1
ATOM 2804 C CA . ASN B 1 155 ? 10.211 -16.781 4.281 1 91.81 155 ASN B CA 1
ATOM 2805 C C . ASN B 1 155 ? 9.633 -17.453 3.039 1 91.81 155 ASN B C 1
ATOM 2807 O O . ASN B 1 155 ? 8.453 -17.797 3.002 1 91.81 155 ASN B O 1
ATOM 2811 N N . ASN B 1 156 ? 10.445 -17.609 2.021 1 93.25 156 ASN B N 1
ATOM 2812 C CA . ASN B 1 156 ? 9.961 -18.172 0.766 1 93.25 156 ASN B CA 1
ATOM 2813 C C . ASN B 1 156 ? 11.008 -19.078 0.124 1 93.25 156 ASN B C 1
ATOM 2815 O O . ASN B 1 156 ? 11.391 -18.875 -1.028 1 93.25 156 ASN B O 1
ATOM 2819 N N . PRO B 1 157 ? 11.367 -20.125 0.767 1 93 157 PRO B N 1
ATOM 2820 C CA . PRO B 1 157 ? 12.398 -21 0.22 1 93 157 PRO B CA 1
ATOM 2821 C C . PRO B 1 157 ? 11.984 -21.656 -1.098 1 93 157 PRO B C 1
ATOM 2823 O O . PRO B 1 157 ? 12.836 -21.953 -1.941 1 93 157 PRO B O 1
ATOM 2826 N N . GLU B 1 158 ? 10.727 -21.828 -1.247 1 93.31 158 GLU B N 1
ATOM 2827 C CA . GLU B 1 158 ? 10.234 -22.484 -2.465 1 93.31 158 GLU B CA 1
ATOM 2828 C C . GLU B 1 158 ? 10.5 -21.609 -3.691 1 93.31 158 GLU B C 1
ATOM 2830 O O . GLU B 1 158 ? 10.703 -22.125 -4.793 1 93.31 158 GLU B O 1
ATOM 2835 N N . LEU B 1 159 ? 10.453 -20.312 -3.529 1 93.88 159 LEU B N 1
ATOM 2836 C CA . LEU B 1 159 ? 10.727 -19.406 -4.633 1 93.88 159 LEU B CA 1
ATOM 2837 C C . LEU B 1 159 ? 12.156 -19.562 -5.121 1 93.88 159 LEU B C 1
ATOM 2839 O O . LEU B 1 159 ? 12.414 -19.547 -6.328 1 93.88 159 LEU B O 1
ATOM 2843 N N . ILE B 1 160 ? 13.039 -19.719 -4.176 1 91.75 160 ILE B N 1
ATOM 2844 C CA . ILE B 1 160 ? 14.453 -19.828 -4.5 1 91.75 160 ILE B CA 1
ATOM 2845 C C . ILE B 1 160 ? 14.688 -21.094 -5.34 1 91.75 160 ILE B C 1
ATOM 2847 O O . ILE B 1 160 ? 15.531 -21.078 -6.242 1 91.75 160 ILE B O 1
ATOM 2851 N N . LYS B 1 161 ? 13.938 -22.094 -5.133 1 93.56 161 LYS B N 1
ATOM 2852 C CA . LYS B 1 161 ? 14.102 -23.375 -5.828 1 93.56 161 LYS B CA 1
ATOM 2853 C C . LYS B 1 161 ? 13.461 -23.328 -7.215 1 93.56 161 LYS B C 1
ATOM 2855 O O . LYS B 1 161 ? 13.875 -24.062 -8.117 1 93.56 161 LYS B O 1
ATOM 2860 N N . ARG B 1 162 ? 12.562 -22.453 -7.391 1 96.56 162 ARG B N 1
ATOM 2861 C CA . ARG B 1 162 ? 11.727 -22.516 -8.586 1 96.56 162 ARG B CA 1
ATOM 2862 C C . ARG B 1 162 ? 12.055 -21.375 -9.547 1 96.56 162 ARG B C 1
ATOM 2864 O O . ARG B 1 162 ? 11.656 -21.406 -10.711 1 96.56 162 ARG B O 1
ATOM 2871 N N . ILE B 1 163 ? 12.828 -20.438 -9.094 1 96.88 163 ILE B N 1
ATOM 2872 C CA . ILE B 1 163 ? 13.047 -19.234 -9.891 1 96.88 163 ILE B CA 1
ATOM 2873 C C . ILE B 1 163 ? 14.5 -19.203 -10.367 1 96.88 163 ILE B C 1
ATOM 2875 O O . ILE B 1 163 ? 15.414 -19.562 -9.633 1 96.88 163 ILE B O 1
ATOM 2879 N N . GLN B 1 164 ? 14.703 -18.766 -11.523 1 95.5 164 GLN B N 1
ATOM 2880 C CA . GLN B 1 164 ? 16.047 -18.609 -12.062 1 95.5 164 GLN B CA 1
ATOM 2881 C C . GLN B 1 164 ? 16.875 -17.625 -11.219 1 95.5 164 GLN B C 1
ATOM 2883 O O . GLN B 1 164 ? 16.359 -16.609 -10.766 1 95.5 164 GLN B O 1
ATOM 2888 N N . LEU B 1 165 ? 18.125 -17.906 -11.172 1 93.75 165 LEU B N 1
ATOM 2889 C CA . LEU B 1 165 ? 19.031 -17.125 -10.352 1 93.75 165 LEU B CA 1
ATOM 2890 C C . LEU B 1 165 ? 19.094 -15.68 -10.836 1 93.75 165 LEU B C 1
ATOM 2892 O O . LEU B 1 165 ? 19.203 -14.75 -10.023 1 93.75 165 LEU B O 1
ATOM 2896 N N . GLY B 1 166 ? 19.016 -15.523 -12.117 1 94.69 166 GLY B N 1
ATOM 2897 C CA . GLY B 1 166 ? 19.047 -14.18 -12.672 1 94.69 166 GLY B CA 1
ATOM 2898 C C . GLY B 1 166 ? 17.906 -13.305 -12.195 1 94.69 166 GLY B C 1
ATOM 2899 O O . GLY B 1 166 ? 18.094 -12.117 -11.914 1 94.69 166 GLY B O 1
ATOM 2900 N N . HIS B 1 167 ? 16.734 -13.898 -12.109 1 95.81 167 HIS B N 1
ATOM 2901 C CA . HIS B 1 167 ? 15.57 -13.164 -11.617 1 95.81 167 HIS B CA 1
ATOM 2902 C C . HIS B 1 167 ? 15.711 -12.836 -10.133 1 95.81 167 HIS B C 1
ATOM 2904 O O . HIS B 1 167 ? 15.336 -11.742 -9.695 1 95.81 167 HIS B O 1
ATOM 2910 N N . ILE B 1 168 ? 16.25 -13.766 -9.414 1 95.81 168 ILE B N 1
ATOM 2911 C CA . ILE B 1 168 ? 16.484 -13.539 -7.988 1 95.81 168 ILE B CA 1
ATOM 2912 C C . ILE B 1 168 ? 17.5 -12.414 -7.805 1 95.81 168 ILE B C 1
ATOM 2914 O O . ILE B 1 168 ? 17.297 -11.531 -6.965 1 95.81 168 ILE B O 1
ATOM 2918 N N . ALA B 1 169 ? 18.578 -12.438 -8.586 1 95.12 169 ALA B N 1
ATOM 2919 C CA . ALA B 1 169 ? 19.594 -11.383 -8.531 1 95.12 169 ALA B CA 1
ATOM 2920 C C . ALA B 1 169 ? 18.969 -10.023 -8.836 1 95.12 169 ALA B C 1
ATOM 2922 O O . ALA B 1 169 ? 19.266 -9.039 -8.156 1 95.12 169 ALA B O 1
ATOM 2923 N N . SER B 1 170 ? 18.125 -10.031 -9.859 1 93.56 170 SER B N 1
ATOM 2924 C CA . SER B 1 170 ? 17.438 -8.805 -10.219 1 93.56 170 SER B CA 1
ATOM 2925 C C . SER B 1 170 ? 16.578 -8.289 -9.07 1 93.56 170 SER B C 1
ATOM 2927 O O . SER B 1 170 ? 16.609 -7.098 -8.75 1 93.56 170 SER B O 1
ATOM 2929 N N . TYR B 1 171 ? 15.875 -9.117 -8.43 1 94.25 171 TYR B N 1
ATOM 2930 C CA . TYR B 1 171 ? 15.031 -8.797 -7.281 1 94.25 171 TYR B CA 1
ATOM 2931 C C . TYR B 1 171 ? 15.859 -8.211 -6.145 1 94.25 171 TYR B C 1
ATOM 2933 O O . TYR B 1 171 ? 15.43 -7.262 -5.48 1 94.25 171 TYR B O 1
ATOM 2941 N N . LEU B 1 172 ? 17.016 -8.727 -6.02 1 93.38 172 LEU B N 1
ATOM 2942 C CA . LEU B 1 172 ? 17.906 -8.312 -4.938 1 93.38 172 LEU B CA 1
ATOM 2943 C C . LEU B 1 172 ? 18.688 -7.059 -5.32 1 93.38 172 LEU B C 1
ATOM 2945 O O . LEU B 1 172 ? 19.281 -6.41 -4.465 1 93.38 172 LEU B O 1
ATOM 2949 N N . GLY B 1 173 ? 18.609 -6.738 -6.594 1 90.25 173 GLY B N 1
ATOM 2950 C CA . GLY B 1 173 ? 19.312 -5.559 -7.078 1 90.25 173 GLY B CA 1
ATOM 2951 C C . GLY B 1 173 ? 20.812 -5.766 -7.219 1 90.25 173 GLY B C 1
ATOM 2952 O O . GLY B 1 173 ? 21.594 -4.844 -6.98 1 90.25 173 GLY B O 1
ATOM 2953 N N . ILE B 1 174 ? 21.219 -6.934 -7.426 1 93.44 174 ILE B N 1
ATOM 2954 C CA . ILE B 1 174 ? 22.641 -7.254 -7.566 1 93.44 174 ILE B CA 1
ATOM 2955 C C . ILE B 1 174 ? 22.859 -8.109 -8.82 1 93.44 174 ILE B C 1
ATOM 2957 O O . ILE B 1 174 ? 21.891 -8.484 -9.492 1 93.44 174 ILE B O 1
ATOM 2961 N N . THR B 1 175 ? 24.109 -8.258 -9.125 1 93.44 175 THR B N 1
ATOM 2962 C CA . THR B 1 175 ? 24.422 -9.125 -10.25 1 93.44 175 THR B CA 1
ATOM 2963 C C . THR B 1 175 ? 24.312 -10.594 -9.852 1 93.44 175 THR B C 1
ATOM 2965 O O . THR B 1 175 ? 24.344 -10.922 -8.664 1 93.44 175 THR B O 1
ATOM 2968 N N . GLN B 1 176 ? 24.125 -11.406 -10.852 1 93.69 176 GLN B N 1
ATOM 2969 C CA . GLN B 1 176 ? 24.062 -12.836 -10.586 1 93.69 176 GLN B CA 1
ATOM 2970 C C . GLN B 1 176 ? 25.359 -13.328 -9.938 1 93.69 176 GLN B C 1
ATOM 2972 O O . GLN B 1 176 ? 25.312 -14.211 -9.078 1 93.69 176 GLN B O 1
ATOM 2977 N N . VAL B 1 177 ? 26.438 -12.789 -10.344 1 94.88 177 VAL B N 1
ATOM 2978 C CA . VAL B 1 177 ? 27.734 -13.156 -9.789 1 94.88 177 VAL B CA 1
ATOM 2979 C C . VAL B 1 177 ? 27.781 -12.828 -8.297 1 94.88 177 VAL B C 1
ATOM 2981 O O . VAL B 1 177 ? 28.203 -13.648 -7.484 1 94.88 177 VAL B O 1
ATOM 2984 N N . SER B 1 178 ? 27.359 -11.672 -7.953 1 95.25 178 SER B N 1
ATOM 2985 C CA . SER B 1 178 ? 27.312 -11.266 -6.555 1 95.25 178 SER B CA 1
ATOM 2986 C C . SER B 1 178 ? 26.391 -12.18 -5.742 1 95.25 178 SER B C 1
ATOM 2988 O O . SER B 1 178 ? 26.703 -12.516 -4.598 1 95.25 178 SER B O 1
ATOM 2990 N N . LEU B 1 179 ? 25.25 -12.547 -6.309 1 95.5 179 LEU B N 1
ATOM 2991 C CA . LEU B 1 179 ? 24.328 -13.461 -5.637 1 95.5 179 LEU B CA 1
ATOM 2992 C C . LEU B 1 179 ? 25 -14.805 -5.379 1 95.5 179 LEU B C 1
ATOM 2994 O O . LEU B 1 179 ? 24.859 -15.383 -4.297 1 95.5 179 LEU B O 1
ATOM 2998 N N . SER B 1 180 ? 25.734 -15.297 -6.285 1 94.56 180 SER B N 1
ATOM 2999 C CA . SER B 1 180 ? 26.453 -16.562 -6.133 1 94.56 180 SER B CA 1
ATOM 3000 C C . SER B 1 180 ? 27.438 -16.484 -4.977 1 94.56 180 SER B C 1
ATOM 3002 O O . SER B 1 180 ? 27.594 -17.453 -4.223 1 94.56 180 SER B O 1
ATOM 3004 N N . ARG B 1 181 ? 27.984 -15.367 -4.883 1 94.06 181 ARG B N 1
ATOM 3005 C CA . ARG B 1 181 ? 28.938 -15.164 -3.785 1 94.06 181 ARG B CA 1
ATOM 3006 C C . ARG B 1 181 ? 28.219 -15.203 -2.438 1 94.06 181 ARG B C 1
ATOM 3008 O O . ARG B 1 181 ? 28.688 -15.844 -1.496 1 94.06 181 ARG B O 1
ATOM 3015 N N . ILE B 1 182 ? 27.141 -14.484 -2.369 1 93.69 182 ILE B N 1
ATOM 3016 C CA . ILE B 1 182 ? 26.344 -14.445 -1.143 1 93.69 182 ILE B CA 1
ATOM 3017 C C . ILE B 1 182 ? 25.906 -15.867 -0.767 1 93.69 182 ILE B C 1
ATOM 3019 O O . ILE B 1 182 ? 25.984 -16.25 0.4 1 93.69 182 ILE B O 1
ATOM 3023 N N . ARG B 1 183 ? 25.453 -16.625 -1.729 1 92.81 183 ARG B N 1
ATOM 3024 C CA . ARG B 1 183 ? 24.984 -18 -1.508 1 92.81 183 ARG B CA 1
ATOM 3025 C C . ARG B 1 183 ? 26.125 -18.875 -1.008 1 92.81 183 ARG B C 1
ATOM 3027 O O . ARG B 1 183 ? 25.922 -19.734 -0.137 1 92.81 183 ARG B O 1
ATOM 3034 N N . ALA B 1 184 ? 27.344 -18.625 -1.504 1 92.56 184 ALA B N 1
ATOM 3035 C CA . ALA B 1 184 ? 28.516 -19.406 -1.114 1 92.56 184 ALA B CA 1
ATOM 3036 C C . ALA B 1 184 ? 28.922 -19.094 0.328 1 92.56 184 ALA B C 1
ATOM 3038 O O . ALA B 1 184 ? 29.375 -19.984 1.05 1 92.56 184 ALA B O 1
ATOM 3039 N N . GLU B 1 185 ? 28.719 -17.875 0.722 1 90.06 185 GLU B N 1
ATOM 3040 C CA . GLU B 1 185 ? 29.094 -17.453 2.07 1 90.06 185 GLU B CA 1
ATOM 3041 C C . GLU B 1 185 ? 28.125 -18 3.107 1 90.06 185 GLU B C 1
ATOM 3043 O O . GLU B 1 185 ? 28.469 -18.141 4.281 1 90.06 185 GLU B O 1
ATOM 3048 N N . LEU B 1 186 ? 26.906 -18.109 2.729 1 85.38 186 LEU B N 1
ATOM 3049 C CA . LEU B 1 186 ? 25.891 -18.594 3.666 1 85.38 186 LEU B CA 1
ATOM 3050 C C . LEU B 1 186 ? 25.938 -20.109 3.764 1 85.38 186 LEU B C 1
ATOM 3052 O O . LEU B 1 186 ? 25.359 -20.703 4.684 1 85.38 186 LEU B O 1
ATOM 3056 N N . LYS B 1 187 ? 26.562 -20.875 2.91 1 71.38 187 LYS B N 1
ATOM 3057 C CA . LYS B 1 187 ? 26.797 -22.312 3.023 1 71.38 187 LYS B CA 1
ATOM 3058 C C . LYS B 1 187 ? 27.891 -22.609 4.039 1 71.38 187 LYS B C 1
ATOM 3060 O O . LYS B 1 187 ? 28.828 -21.812 4.199 1 71.38 187 LYS B O 1
#

Secondary structure (DSSP, 8-state):
--HHHHHHHH----HHHHHHHHTTEEEEEE-TT-EEE-TTS---EEEEEEE--EEEEEE-SS-EEEEEEE-TT-EE--HHHHHHS-----EEEESS-EEEEEEEHHHHHHHHHH-HHHHHHHHHHHHHHHHHHHHHHHHHHH--HHHHHHHHHHH-HHHHHHS-HHHHHHHHTS-HHHHHHHHHHH-/--HHHHHHHH----HHHHHHHHTTEEEEEE-TT-EEE-TTS---EEEEEEE--EEEEEE-SS-EEEEEEE-TT-EE--HHHHHHS-----EEEESS-EEEEEEEHHHHHHHHHH-HHHHHHHHHHHHHHHHHHHHHHHHHHH--HHHHHHHHHHH-HHHHHHS-HHHHHHHHTS-HHHHHHHHHHH-

Organism: Flavobacterium johnsoniae (strain ATCC 17061 / DSM 2064 / JCM 8514 / BCRC 14874 / CCUG 350202 / NBRC 14942 / NCIMB 11054 / UW101) (NCBI:txid376686)

pLDDT: mean 95.36, std 4.98, range [65.0, 98.94]